Protein AF-A0A126V1W9-F1 (afdb_monomer_lite)

Foldseek 3Di:
DEALQVVLFLCCLLAQCFADPPSVADPPVVLVVSLVVPLVLVVVVVVVPDPPDPDDADFYPPAQPQCVVCVVVVHGRPPCSNVDDPFAAFLQQSLLCVVVVVCRNGSVSCVLRSQRRPDDDPPGHHAGADDLVSLVVSLVVCVVSLVVCLVNHDPVRSVVSVPDCSNHPSVVCVPHDHQRDPDPCSSPHDPVVSVVSVVSVVVVPDDDDDDD

Organism: NCBI:txid1579316

Radius of gyration: 19.38 Å; chains: 1; bounding box: 53×41×47 Å

pLDDT: mean 87.43, std 10.89, range [38.69, 98.19]

Secondary structure (DSSP, 8-state):
---HHHHHHHHHHHTGGG--TTTTS-HHHHHHHHHHHT-HHHHHHHHHT-TT-S--------S-HHHHHHHHTT-PPPGGGGT---PPPPHHHHHHHHHTGGG--SSS--HHHHHHTTS--TTPPPP----HHHHHHHHHHHHHHHHHHGGGS-HHHHHHHHH-GGGT-GGGGTT-----TTSTTTTPPPHHHHHHHHHHHHTTT---PPP-

Structure (mmCIF, N/CA/C/O backbone):
data_AF-A0A126V1W9-F1
#
_entry.id   AF-A0A126V1W9-F1
#
loop_
_atom_site.group_PDB
_atom_site.id
_atom_site.type_symbol
_atom_site.label_atom_id
_atom_site.label_alt_id
_atom_site.label_comp_id
_atom_site.label_asym_id
_atom_site.label_entity_id
_atom_site.label_seq_id
_atom_site.pdbx_PDB_ins_code
_atom_site.Cartn_x
_atom_site.Cartn_y
_atom_site.Cartn_z
_atom_site.occupancy
_atom_site.B_iso_or_equiv
_atom_site.auth_seq_id
_atom_site.auth_comp_id
_atom_site.auth_asym_id
_atom_site.auth_atom_id
_atom_site.pdbx_PDB_model_num
ATOM 1 N N . MET A 1 1 ? -6.326 -2.276 9.342 1.00 91.12 1 MET A N 1
ATOM 2 C CA . MET A 1 1 ? -6.247 -1.063 8.491 1.00 91.12 1 MET A CA 1
ATOM 3 C C . MET A 1 1 ? -4.872 -0.429 8.617 1.00 91.12 1 MET A C 1
ATOM 5 O O . MET A 1 1 ? -4.264 -0.562 9.663 1.00 91.12 1 MET A O 1
ATOM 9 N N . ARG A 1 2 ? -4.374 0.269 7.598 1.00 92.50 2 ARG A N 1
ATOM 10 C CA . ARG A 1 2 ? -3.088 0.997 7.649 1.00 92.50 2 ARG A CA 1
ATOM 11 C C . ARG A 1 2 ? -3.254 2.406 7.056 1.00 92.50 2 ARG A C 1
ATOM 13 O O . ARG A 1 2 ? -4.251 2.595 6.341 1.00 92.50 2 ARG A O 1
ATOM 20 N N . PRO A 1 3 ? -2.333 3.358 7.306 1.00 96.31 3 PRO A N 1
ATOM 21 C CA . PRO A 1 3 ? -2.403 4.695 6.717 1.00 96.31 3 PRO A CA 1
ATOM 22 C C . PRO A 1 3 ? -2.609 4.641 5.199 1.00 96.31 3 PRO A C 1
ATOM 24 O O . PRO A 1 3 ? -1.984 3.832 4.506 1.00 96.31 3 PRO A O 1
ATOM 27 N N . GLN A 1 4 ? -3.489 5.490 4.660 1.00 97.12 4 GLN A N 1
ATOM 28 C CA . GLN A 1 4 ? -3.858 5.443 3.239 1.00 97.12 4 GLN A CA 1
ATOM 29 C C . GLN A 1 4 ? -2.663 5.678 2.317 1.00 97.12 4 GLN A C 1
ATOM 31 O O . GLN A 1 4 ? -2.553 5.013 1.292 1.00 97.12 4 GLN A O 1
ATOM 36 N N . VAL A 1 5 ? -1.752 6.579 2.691 1.00 97.00 5 VAL A N 1
ATOM 37 C CA . VAL A 1 5 ? -0.546 6.886 1.909 1.00 97.00 5 VAL A CA 1
ATOM 38 C C . VAL A 1 5 ? 0.331 5.641 1.761 1.00 97.00 5 VAL A C 1
ATOM 40 O O . VAL A 1 5 ? 0.691 5.262 0.647 1.00 97.00 5 VAL A O 1
ATOM 43 N N . GLU A 1 6 ? 0.618 4.950 2.867 1.00 94.38 6 GLU A N 1
ATOM 44 C CA . GLU A 1 6 ? 1.381 3.700 2.835 1.00 94.38 6 GLU A CA 1
ATOM 45 C C . GLU A 1 6 ? 0.653 2.611 2.059 1.00 94.38 6 GLU A C 1
ATOM 47 O O . GLU A 1 6 ? 1.275 1.863 1.298 1.00 94.38 6 GLU A O 1
ATOM 52 N N . TRP A 1 7 ? -0.673 2.534 2.232 1.00 94.38 7 TRP A N 1
ATOM 53 C CA . TRP A 1 7 ? -1.475 1.566 1.508 1.00 94.38 7 TRP A CA 1
ATOM 54 C C . TRP A 1 7 ? -1.411 1.782 0.010 1.00 94.38 7 TRP A C 1
ATOM 56 O O . TRP A 1 7 ? -1.161 0.821 -0.711 1.00 94.38 7 TRP A O 1
ATOM 66 N N . MET A 1 8 ? -1.583 3.021 -0.441 1.00 95.38 8 MET A N 1
ATOM 67 C CA . MET A 1 8 ? -1.535 3.371 -1.852 1.00 95.38 8 MET A CA 1
ATOM 68 C C . MET A 1 8 ? -0.145 3.125 -2.430 1.00 95.38 8 MET A C 1
ATOM 70 O O . MET A 1 8 ? -0.040 2.512 -3.487 1.00 95.38 8 MET A O 1
ATOM 74 N N . ASN A 1 9 ? 0.924 3.509 -1.725 1.00 94.62 9 ASN A N 1
ATOM 75 C CA . ASN A 1 9 ? 2.278 3.224 -2.195 1.00 94.62 9 ASN A CA 1
ATOM 76 C C . ASN A 1 9 ? 2.494 1.714 -2.392 1.00 94.62 9 ASN A C 1
ATOM 78 O O . ASN A 1 9 ? 2.919 1.267 -3.452 1.00 94.62 9 ASN A O 1
ATOM 82 N N . SER A 1 10 ? 2.152 0.910 -1.384 1.00 91.56 10 SER A N 1
ATOM 83 C CA . SER A 1 10 ? 2.274 -0.550 -1.456 1.00 91.56 10 SER A CA 1
ATOM 84 C C . SER A 1 10 ? 1.383 -1.160 -2.547 1.00 91.56 10 SER A C 1
ATOM 86 O O . SER A 1 10 ? 1.849 -2.035 -3.275 1.00 91.56 10 SER A O 1
ATOM 88 N N . ALA A 1 11 ? 0.143 -0.690 -2.697 1.00 91.69 11 ALA A N 1
ATOM 89 C CA . ALA A 1 11 ? -0.800 -1.189 -3.696 1.00 91.69 11 ALA A CA 1
ATOM 90 C C . ALA A 1 11 ? -0.340 -0.896 -5.131 1.00 91.69 11 ALA A C 1
ATOM 92 O O . ALA A 1 11 ? -0.492 -1.747 -6.006 1.00 91.69 11 ALA A O 1
ATOM 93 N N . TRP A 1 12 ? 0.276 0.263 -5.378 1.00 92.19 12 TRP A N 1
ATOM 94 C CA . TRP A 1 12 ? 0.845 0.578 -6.687 1.00 92.19 12 TRP A CA 1
ATOM 95 C C . TRP A 1 12 ? 1.927 -0.430 -7.089 1.00 92.19 12 TRP A C 1
ATOM 97 O O . TRP A 1 12 ? 1.845 -1.043 -8.151 1.00 92.19 12 TRP A O 1
ATOM 107 N N . TRP A 1 13 ? 2.912 -0.667 -6.219 1.00 90.44 13 TRP A N 1
ATOM 108 C CA . TRP A 1 13 ? 4.025 -1.573 -6.527 1.00 90.44 13 TRP A CA 1
ATOM 109 C C . TRP A 1 13 ? 3.620 -3.048 -6.573 1.00 90.44 13 TRP A C 1
ATOM 111 O O . TRP A 1 13 ? 4.267 -3.841 -7.260 1.00 90.44 13 TRP A O 1
ATOM 121 N N . GLN A 1 14 ? 2.567 -3.437 -5.852 1.00 87.88 14 GLN A N 1
ATOM 122 C CA . GLN A 1 14 ? 2.072 -4.814 -5.847 1.00 87.88 14 GLN A CA 1
ATOM 123 C C . GLN A 1 14 ? 1.097 -5.103 -6.985 1.00 87.88 14 GLN A C 1
ATOM 125 O O . GLN A 1 14 ? 1.151 -6.210 -7.522 1.00 87.88 14 GLN A O 1
ATOM 130 N N . TRP A 1 15 ? 0.251 -4.144 -7.363 1.00 88.25 15 TRP A N 1
ATOM 131 C CA . TRP A 1 15 ? -0.842 -4.354 -8.314 1.00 88.25 15 TRP A CA 1
ATOM 132 C C . TRP A 1 15 ? -0.820 -3.339 -9.449 1.00 88.25 15 TRP A C 1
ATOM 134 O O . TRP A 1 15 ? -0.663 -3.749 -10.592 1.00 88.25 15 TRP A O 1
ATOM 144 N N . GLY A 1 16 ? -0.887 -2.039 -9.146 1.00 89.00 16 GLY A N 1
ATOM 145 C CA . GLY A 1 16 ? -1.074 -0.998 -10.168 1.00 89.00 16 GLY A CA 1
ATOM 146 C C . GLY A 1 16 ? -0.022 -1.013 -11.285 1.00 89.00 16 GLY A C 1
ATOM 147 O O . GLY A 1 16 ? -0.363 -0.908 -12.456 1.00 89.00 16 GLY A O 1
ATOM 148 N N . LEU A 1 17 ? 1.247 -1.259 -10.949 1.00 88.44 17 LEU A N 1
ATOM 149 C CA . LEU A 1 17 ? 2.342 -1.391 -11.920 1.00 88.44 17 LEU A CA 1
ATOM 150 C C . LEU A 1 17 ? 2.190 -2.593 -12.879 1.00 88.44 17 LEU A C 1
ATOM 152 O O . LEU A 1 17 ? 2.808 -2.636 -13.946 1.00 88.44 17 LEU A O 1
ATOM 156 N N . TRP A 1 18 ? 1.424 -3.607 -12.485 1.00 86.69 18 TRP A N 1
ATOM 157 C CA . TRP A 1 18 ? 1.336 -4.891 -13.179 1.00 86.69 18 TRP A CA 1
ATOM 158 C C . TRP A 1 18 ? -0.017 -5.130 -13.853 1.00 86.69 18 TRP A C 1
ATOM 160 O O . TRP A 1 18 ? -0.129 -6.101 -14.595 1.00 86.69 18 TRP A O 1
ATOM 170 N N . GLU A 1 19 ? -1.019 -4.275 -13.637 1.00 80.00 19 GLU A N 1
ATOM 171 C CA . GLU A 1 19 ? -2.321 -4.369 -14.310 1.00 80.00 19 GLU A CA 1
ATOM 172 C C . GLU A 1 19 ? -2.173 -4.236 -15.832 1.00 80.00 19 GLU A C 1
ATOM 174 O O . GLU A 1 19 ? -1.359 -3.454 -16.322 1.00 80.00 19 GLU A O 1
ATOM 179 N N . GLU A 1 20 ? -2.934 -5.023 -16.598 1.00 66.75 20 GLU A N 1
ATOM 180 C CA . GLU A 1 20 ? -3.020 -4.843 -18.050 1.00 66.75 20 GLU A CA 1
ATOM 181 C C . GLU A 1 20 ? -3.730 -3.527 -18.405 1.00 66.75 20 GLU A C 1
ATOM 183 O O . GLU A 1 20 ? -4.414 -2.909 -17.590 1.00 66.75 20 GLU A O 1
ATOM 188 N N . PHE A 1 21 ? -3.466 -3.041 -19.618 1.00 46.03 21 PHE A N 1
ATOM 189 C CA . PHE A 1 21 ? -3.938 -1.764 -20.160 1.00 46.03 21 PHE A CA 1
ATOM 190 C C . PHE A 1 21 ? -5.420 -1.469 -19.815 1.00 46.03 21 PHE A C 1
ATOM 192 O O . PHE A 1 21 ? -6.244 -2.380 -19.898 1.00 46.03 21 PHE A O 1
ATOM 199 N N . PRO A 1 22 ? -5.794 -0.216 -19.471 1.00 45.72 22 PRO A N 1
ATOM 200 C CA . PRO A 1 22 ? -5.049 1.033 -19.684 1.00 45.72 22 PRO A CA 1
ATOM 201 C C . PRO A 1 22 ? -4.086 1.452 -18.562 1.00 45.72 22 PRO A C 1
ATOM 203 O O . PRO A 1 22 ? -3.340 2.412 -18.738 1.00 45.72 22 PRO A O 1
ATOM 206 N N . TYR A 1 23 ? -4.036 0.743 -17.432 1.00 50.78 23 TYR A N 1
ATOM 207 C CA . TYR A 1 23 ? -3.330 1.222 -16.229 1.00 50.78 23 TYR A CA 1
ATOM 208 C C . TYR A 1 23 ? -1.842 0.881 -16.162 1.00 50.78 23 TYR A C 1
ATOM 210 O O . TYR A 1 23 ? -1.123 1.405 -15.315 1.00 50.78 23 TYR A O 1
ATOM 218 N N . GLN A 1 24 ? -1.345 0.102 -17.120 1.00 54.78 24 GLN A N 1
ATOM 219 C CA . GLN A 1 24 ? 0.034 -0.381 -17.143 1.00 54.78 24 GLN A CA 1
ATOM 220 C C . GLN A 1 24 ? 1.097 0.737 -17.250 1.00 54.78 24 GLN A C 1
ATOM 222 O O . GLN A 1 24 ? 2.291 0.460 -17.125 1.00 54.78 24 GLN A O 1
ATOM 227 N N . LYS A 1 25 ? 0.701 1.999 -17.499 1.00 58.03 25 LYS A N 1
ATOM 228 C CA . LYS A 1 25 ? 1.630 3.136 -17.656 1.00 58.03 25 LYS A CA 1
ATOM 229 C C . LYS A 1 25 ? 1.162 4.476 -17.091 1.00 58.03 25 LYS A C 1
ATOM 231 O O . LYS A 1 25 ? 1.952 5.416 -17.120 1.00 58.03 25 LYS A O 1
ATOM 236 N N . ASP A 1 26 ? -0.063 4.588 -16.577 1.00 74.31 26 ASP A N 1
ATOM 237 C CA . ASP A 1 26 ? -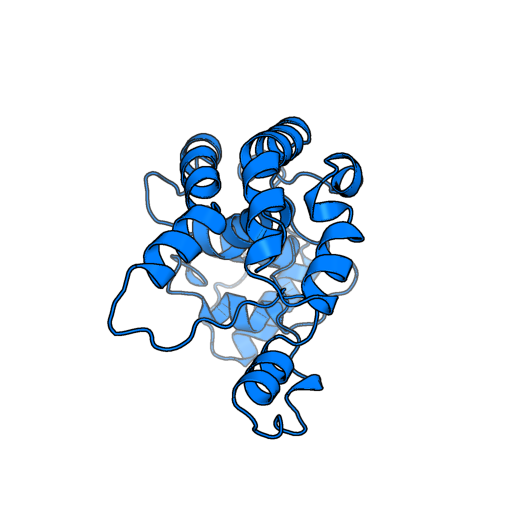0.586 5.885 -16.147 1.00 74.31 26 ASP A CA 1
ATOM 238 C C . ASP A 1 26 ? -0.947 5.914 -14.662 1.00 74.31 26 ASP A C 1
ATOM 240 O O . ASP A 1 26 ? -2.088 5.700 -14.241 1.00 74.31 26 ASP A O 1
ATOM 244 N N . PHE A 1 27 ? 0.061 6.249 -13.856 1.00 85.06 27 PHE A N 1
ATOM 245 C CA . PHE A 1 27 ? -0.122 6.528 -12.437 1.00 85.06 27 PHE A CA 1
ATOM 246 C C . PHE A 1 27 ? -1.185 7.611 -12.187 1.00 85.06 27 PHE A C 1
ATOM 248 O O . PHE A 1 27 ? -1.856 7.579 -11.156 1.00 85.06 27 PHE A O 1
ATOM 255 N N . SER A 1 28 ? -1.367 8.557 -13.117 1.00 84.75 28 SER A N 1
ATOM 256 C CA . SER A 1 28 ? -2.357 9.628 -12.984 1.00 84.75 28 SER A CA 1
ATOM 257 C C . SER A 1 28 ? -3.795 9.131 -13.145 1.00 84.75 28 SER A C 1
ATOM 259 O O . SER A 1 28 ? -4.680 9.656 -12.473 1.00 84.75 28 SER A O 1
ATOM 261 N N . ALA A 1 29 ? -4.022 8.076 -13.932 1.00 84.31 29 ALA A N 1
ATOM 262 C CA . ALA A 1 29 ? -5.320 7.412 -14.041 1.00 84.31 29 ALA A CA 1
ATOM 263 C C . ALA A 1 29 ? -5.589 6.469 -12.855 1.00 84.31 29 ALA A C 1
ATOM 265 O O . ALA A 1 29 ? -6.714 6.391 -12.360 1.00 84.31 29 ALA A O 1
ATOM 266 N N . TRP A 1 30 ? -4.553 5.778 -12.365 1.00 88.38 30 TRP A N 1
ATOM 267 C CA . TRP A 1 30 ? -4.665 4.867 -11.220 1.00 88.38 30 TRP A CA 1
ATOM 268 C C . TRP A 1 30 ? -4.912 5.609 -9.897 1.00 88.38 30 TRP A C 1
ATOM 270 O O . TRP A 1 30 ? -5.732 5.189 -9.078 1.00 88.38 30 TRP A O 1
ATOM 280 N N . PHE A 1 31 ? -4.223 6.733 -9.680 1.00 92.38 31 PHE A N 1
ATOM 281 C CA . PHE A 1 31 ? -4.210 7.440 -8.398 1.00 92.38 31 PHE A CA 1
ATOM 282 C C . PHE A 1 31 ? -5.603 7.861 -7.889 1.00 92.38 31 PHE A C 1
ATOM 284 O O . PHE A 1 31 ? -5.898 7.572 -6.726 1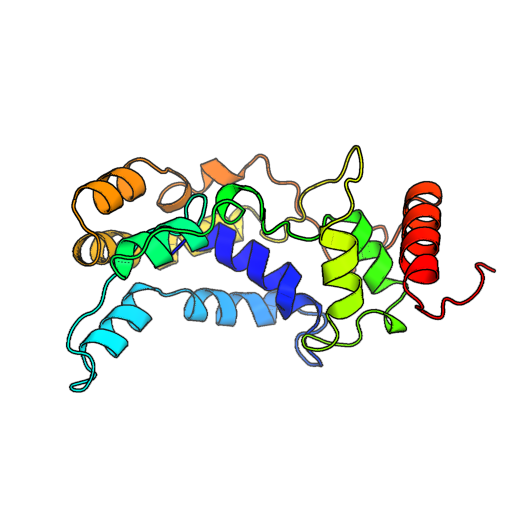.00 92.38 31 PHE A O 1
ATOM 291 N N . PRO A 1 32 ? -6.484 8.501 -8.688 1.00 92.81 32 PRO A N 1
ATOM 292 C CA . PRO A 1 32 ? -7.820 8.876 -8.232 1.00 92.81 32 PRO A CA 1
ATOM 293 C C . PRO A 1 32 ? -8.649 7.661 -7.810 1.00 92.81 32 PRO A C 1
ATOM 295 O O . PRO A 1 32 ? -9.238 7.672 -6.732 1.00 92.81 32 PRO A O 1
ATOM 298 N N . ALA A 1 33 ? -8.638 6.591 -8.613 1.00 90.50 33 ALA A N 1
ATOM 299 C CA . ALA A 1 33 ? -9.374 5.365 -8.313 1.00 90.50 33 ALA A CA 1
ATOM 300 C C . ALA A 1 33 ? -8.863 4.700 -7.026 1.00 90.50 33 ALA A C 1
ATOM 302 O O . ALA A 1 33 ? -9.653 4.317 -6.162 1.00 90.50 33 ALA A O 1
ATOM 303 N N . ALA A 1 34 ? -7.541 4.625 -6.854 1.00 92.25 34 ALA A N 1
ATOM 304 C CA . ALA A 1 34 ? -6.926 4.074 -5.654 1.00 92.25 34 ALA A CA 1
ATOM 305 C C . ALA A 1 34 ? -7.216 4.911 -4.398 1.00 92.25 34 ALA A C 1
ATOM 307 O O . ALA A 1 34 ? -7.458 4.335 -3.335 1.00 92.25 34 ALA A O 1
ATOM 308 N N . ARG A 1 35 ? -7.237 6.248 -4.514 1.00 94.88 35 ARG A N 1
ATOM 309 C CA . ARG A 1 35 ? -7.566 7.158 -3.406 1.00 94.88 35 ARG A CA 1
ATOM 310 C C . ARG A 1 35 ? -9.008 6.969 -2.935 1.00 94.88 35 ARG A C 1
ATOM 312 O O . ARG A 1 35 ? -9.255 6.831 -1.744 1.00 94.88 35 ARG A O 1
ATOM 319 N N . GLU A 1 36 ? -9.965 6.880 -3.854 1.00 93.00 36 GLU A N 1
ATOM 320 C CA . GLU A 1 36 ? -11.353 6.581 -3.474 1.00 93.00 36 GLU A CA 1
ATOM 321 C C . GLU A 1 36 ? -11.485 5.154 -2.912 1.00 93.00 36 GLU A C 1
ATOM 323 O O . GLU A 1 36 ? -12.192 4.910 -1.929 1.00 93.00 36 GLU A O 1
ATOM 328 N N . GLY A 1 37 ? -10.746 4.206 -3.494 1.00 90.25 37 GLY A N 1
ATOM 329 C CA . GLY A 1 37 ? -10.716 2.810 -3.071 1.00 90.25 37 GLY A CA 1
ATOM 330 C C . GLY A 1 37 ? -10.203 2.598 -1.644 1.00 90.25 37 GLY A C 1
ATOM 331 O O . GLY A 1 37 ? -10.640 1.644 -0.993 1.00 90.25 37 GLY A O 1
ATOM 332 N N . CYS A 1 38 ? -9.331 3.468 -1.126 1.00 92.44 38 CYS A N 1
ATOM 333 C CA . CYS A 1 38 ? -8.784 3.383 0.233 1.00 92.44 38 CYS A CA 1
ATOM 334 C C . CYS A 1 38 ? -9.587 4.172 1.289 1.00 92.44 38 CYS A C 1
ATOM 336 O O . CYS A 1 38 ? -9.108 4.419 2.399 1.00 92.44 38 CYS A O 1
ATOM 338 N N . ASN A 1 39 ? -10.848 4.517 0.998 1.00 94.81 39 ASN A N 1
ATOM 339 C CA . ASN A 1 39 ? -11.774 5.040 2.001 1.00 94.81 39 ASN A CA 1
ATOM 340 C C . ASN A 1 39 ? -12.252 3.925 2.952 1.00 94.81 39 ASN A C 1
ATOM 342 O O . ASN A 1 39 ? -13.292 3.292 2.743 1.00 94.81 39 ASN A O 1
ATOM 346 N N . TRP A 1 40 ? -11.482 3.686 4.016 1.00 95.94 40 TRP A N 1
ATOM 347 C CA . TRP A 1 40 ? -11.796 2.665 5.019 1.00 95.94 40 TRP A CA 1
ATOM 348 C C . TRP A 1 40 ? -13.147 2.889 5.692 1.00 95.94 40 TRP A C 1
ATOM 350 O O . TRP A 1 40 ? -13.885 1.927 5.873 1.00 95.94 40 TRP A O 1
ATOM 360 N N . LEU A 1 41 ? -13.510 4.140 5.995 1.00 96.75 41 LEU A N 1
ATOM 361 C CA . LEU A 1 41 ? -14.768 4.445 6.675 1.00 96.75 41 LEU A CA 1
ATOM 362 C C . LEU A 1 41 ? -15.963 3.982 5.845 1.00 96.75 41 LEU A C 1
ATOM 364 O O . LEU A 1 41 ? -16.858 3.327 6.371 1.00 96.75 41 LEU A O 1
ATOM 368 N N . LYS A 1 42 ? -15.960 4.290 4.543 1.00 96.00 42 LYS A N 1
ATOM 369 C CA . LYS A 1 42 ? -17.011 3.846 3.623 1.00 96.00 42 LYS A CA 1
ATOM 370 C C . LYS A 1 42 ? -17.124 2.321 3.616 1.00 96.00 42 LYS A C 1
ATOM 372 O O . LYS A 1 42 ? -18.223 1.793 3.724 1.00 96.00 42 LYS A O 1
ATOM 377 N N . ARG A 1 43 ? -15.994 1.608 3.546 1.00 95.31 43 ARG A N 1
ATOM 378 C CA . ARG A 1 43 ? -15.985 0.135 3.569 1.00 95.31 43 ARG A CA 1
ATOM 379 C C . ARG A 1 43 ? -16.546 -0.426 4.878 1.00 95.31 43 ARG A C 1
ATOM 381 O O . ARG A 1 43 ? -17.356 -1.341 4.832 1.00 95.31 43 ARG A O 1
ATOM 388 N N . LEU A 1 44 ? -16.144 0.122 6.025 1.00 95.94 44 LEU A N 1
ATOM 389 C CA . LEU A 1 44 ? -16.614 -0.347 7.332 1.00 95.94 44 LEU A CA 1
ATOM 390 C C . LEU A 1 44 ? -18.096 -0.049 7.565 1.00 95.94 44 LEU A C 1
ATOM 392 O O . LEU A 1 44 ? -18.796 -0.897 8.108 1.00 95.94 44 LEU A O 1
ATOM 396 N N . LYS A 1 45 ? -18.587 1.117 7.128 1.00 95.38 45 LYS A N 1
ATOM 397 C CA . LYS A 1 45 ? -20.021 1.436 7.167 1.00 95.38 45 LYS A CA 1
ATOM 398 C C . LYS A 1 45 ? -20.828 0.433 6.350 1.00 95.38 45 LYS A C 1
ATOM 400 O O . LYS A 1 45 ? -21.733 -0.177 6.898 1.00 95.38 45 LYS A O 1
ATOM 405 N N . ASN A 1 46 ? -20.414 0.179 5.108 1.00 95.19 46 ASN A N 1
ATOM 406 C CA . ASN A 1 46 ? -21.074 -0.807 4.255 1.00 95.19 46 ASN A CA 1
ATOM 407 C C . ASN A 1 46 ? -21.074 -2.211 4.881 1.00 95.19 46 ASN A C 1
ATOM 409 O O . ASN A 1 46 ? -22.063 -2.918 4.770 1.00 95.19 46 ASN A O 1
ATOM 413 N N . LEU A 1 47 ? -19.983 -2.628 5.538 1.00 95.25 47 LEU A N 1
ATOM 414 C CA . LEU A 1 47 ? -19.940 -3.921 6.235 1.00 95.25 47 LEU A CA 1
ATOM 415 C C . LEU A 1 47 ? -20.891 -3.961 7.438 1.00 95.25 47 LEU A C 1
ATOM 417 O O . LEU A 1 47 ? -21.529 -4.978 7.674 1.00 95.25 47 LEU A O 1
ATOM 421 N N . ARG A 1 48 ? -21.012 -2.862 8.187 1.00 92.81 48 ARG A N 1
ATOM 422 C CA . ARG A 1 48 ? -21.909 -2.770 9.349 1.00 92.81 48 ARG A CA 1
ATOM 423 C C . ARG A 1 48 ? -23.393 -2.832 8.972 1.00 92.81 48 ARG A C 1
ATOM 425 O O . ARG A 1 48 ? -24.209 -3.156 9.822 1.00 92.81 48 ARG A O 1
ATOM 432 N N . GLU A 1 49 ? -23.728 -2.510 7.726 1.00 94.50 49 GLU A N 1
ATOM 433 C CA . GLU A 1 49 ? -25.091 -2.562 7.182 1.00 94.50 49 GLU A CA 1
ATOM 434 C C . GLU A 1 49 ? -25.505 -3.970 6.711 1.00 94.50 49 GLU A C 1
ATOM 436 O O . GLU A 1 49 ? -26.645 -4.165 6.303 1.00 94.50 49 GLU A O 1
ATOM 441 N N . ILE A 1 50 ? -24.602 -4.958 6.741 1.00 96.69 50 ILE A N 1
ATOM 442 C CA . ILE A 1 50 ? -24.908 -6.335 6.335 1.00 96.69 50 ILE A CA 1
ATOM 443 C C . ILE A 1 50 ? -25.473 -7.101 7.534 1.00 96.69 50 ILE A C 1
ATOM 445 O O . ILE A 1 50 ? -24.729 -7.457 8.446 1.00 96.69 50 ILE A O 1
ATOM 449 N N . ASP A 1 51 ? -26.764 -7.433 7.492 1.00 95.06 51 ASP A N 1
ATOM 450 C CA . ASP A 1 51 ? -27.484 -8.108 8.587 1.00 95.06 51 ASP A CA 1
ATOM 451 C C . ASP A 1 51 ? -26.874 -9.458 9.009 1.00 95.06 51 ASP A C 1
ATOM 453 O O . ASP A 1 51 ? -27.040 -9.902 10.144 1.00 95.06 51 ASP A O 1
ATOM 457 N N . GLN A 1 52 ? -26.160 -10.138 8.107 1.00 96.56 52 GLN A N 1
ATOM 458 C CA . GLN A 1 52 ? -25.507 -11.420 8.394 1.00 96.56 52 GLN A CA 1
ATOM 459 C C . GLN A 1 52 ? -24.191 -11.272 9.178 1.00 96.56 52 GLN A C 1
ATOM 461 O O . GLN A 1 52 ? -23.639 -12.275 9.633 1.00 96.56 52 GLN A O 1
ATOM 466 N N . ILE A 1 53 ? -23.665 -10.053 9.337 1.00 93.62 53 ILE A N 1
ATOM 467 C CA . ILE A 1 53 ? -22.451 -9.789 10.114 1.00 93.62 53 ILE A CA 1
ATOM 468 C C . ILE A 1 53 ? -22.852 -9.495 11.561 1.00 93.62 53 ILE A C 1
ATOM 470 O O . ILE A 1 53 ? -23.249 -8.388 11.908 1.00 93.62 53 ILE A O 1
ATOM 474 N N . SER A 1 54 ? -22.711 -10.498 12.429 1.00 90.88 54 SER A N 1
ATOM 475 C CA . SER A 1 54 ? -23.025 -10.373 13.860 1.00 90.88 54 SER A CA 1
ATOM 476 C C . SER A 1 54 ? -21.982 -9.578 14.652 1.00 90.88 54 SER A C 1
ATOM 478 O O . SER A 1 54 ? -22.301 -9.008 15.695 1.00 90.88 54 SER A O 1
ATOM 480 N N . ALA A 1 55 ? -20.738 -9.534 14.169 1.00 89.38 55 ALA A N 1
ATOM 481 C CA . ALA A 1 55 ? -19.639 -8.803 14.786 1.00 89.38 55 ALA A CA 1
ATOM 482 C C . ALA A 1 55 ? -18.622 -8.339 13.735 1.00 89.38 55 ALA A C 1
ATOM 484 O O . ALA A 1 55 ? -18.272 -9.078 12.813 1.00 89.38 55 ALA A O 1
ATOM 485 N N . LEU A 1 56 ? -18.116 -7.116 13.910 1.00 91.00 56 LEU A N 1
ATOM 486 C CA . LEU A 1 56 ? -17.084 -6.514 13.070 1.00 91.00 56 LEU A CA 1
ATOM 487 C C . LEU A 1 56 ? -15.925 -6.047 13.952 1.00 91.00 56 LEU A C 1
ATOM 489 O O . LEU A 1 56 ? -16.007 -4.996 14.584 1.00 91.00 56 LEU A O 1
ATOM 493 N N . ASN A 1 57 ? -14.842 -6.822 13.961 1.00 89.62 57 ASN A N 1
ATOM 494 C CA . ASN A 1 57 ? -13.602 -6.465 14.645 1.00 89.62 57 ASN A CA 1
ATOM 495 C C . ASN A 1 57 ? -12.674 -5.727 13.678 1.00 89.62 57 ASN A C 1
ATOM 497 O O . ASN A 1 57 ? -12.388 -6.210 12.580 1.00 89.62 57 ASN A O 1
ATOM 501 N N . VAL A 1 58 ? -12.193 -4.553 14.085 1.00 91.94 58 VAL A N 1
ATOM 502 C CA . VAL A 1 58 ? -11.312 -3.715 13.268 1.00 91.94 58 VAL A CA 1
ATOM 503 C C . VAL A 1 58 ? -10.050 -3.406 14.058 1.00 91.94 58 VAL A C 1
ATOM 505 O O . VAL A 1 58 ? -10.112 -2.845 15.144 1.00 91.94 58 VAL A O 1
ATOM 508 N N . ALA A 1 59 ? -8.895 -3.726 13.480 1.00 91.25 59 ALA A N 1
ATOM 509 C CA . ALA A 1 59 ? -7.590 -3.463 14.079 1.00 91.25 59 ALA A CA 1
ATOM 510 C C . ALA A 1 59 ? -6.684 -2.693 13.114 1.00 91.25 59 ALA A C 1
ATOM 512 O O . ALA A 1 59 ? -6.870 -2.733 11.887 1.00 91.25 59 ALA A O 1
ATOM 513 N N . LEU A 1 60 ? -5.677 -2.000 13.642 1.00 92.06 60 LEU A N 1
ATOM 514 C CA . LEU A 1 60 ? -4.583 -1.458 12.845 1.00 92.06 60 LEU A CA 1
ATOM 515 C C . LEU A 1 60 ? -3.644 -2.593 12.421 1.00 92.06 60 LEU A C 1
ATOM 517 O O . LEU A 1 60 ? -3.281 -3.447 13.213 1.00 92.06 60 LEU A O 1
ATOM 521 N N . ALA A 1 61 ? -3.219 -2.583 11.162 1.00 86.81 61 ALA A N 1
ATOM 522 C CA . ALA A 1 61 ? -2.294 -3.554 10.590 1.00 86.81 61 ALA A CA 1
ATOM 523 C C . ALA A 1 61 ? -0.845 -3.104 10.829 1.00 86.81 61 ALA A C 1
ATOM 525 O O . ALA A 1 61 ? -0.081 -2.909 9.884 1.00 86.81 61 ALA A O 1
ATOM 526 N N . ASN A 1 62 ? -0.501 -2.854 12.092 1.00 75.12 62 ASN A N 1
ATOM 527 C CA . ASN A 1 62 ? 0.841 -2.480 12.523 1.00 75.12 62 ASN A CA 1
ATOM 528 C C . ASN A 1 62 ? 1.512 -3.675 13.220 1.00 75.12 62 ASN A C 1
ATOM 53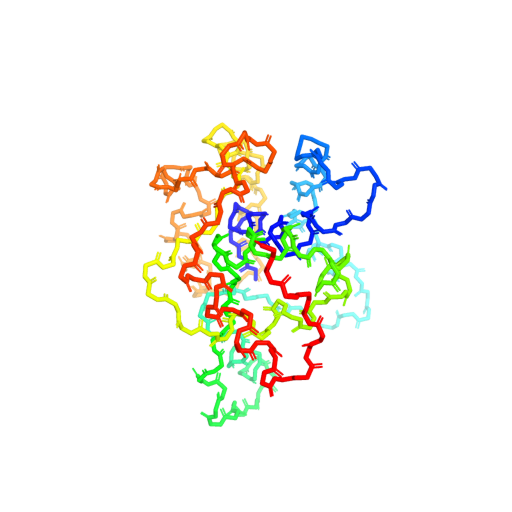0 O O . ASN A 1 62 ? 1.050 -4.151 14.252 1.00 75.12 62 ASN A O 1
ATOM 534 N N . GLY A 1 63 ? 2.611 -4.171 12.650 1.00 75.06 63 GLY A N 1
ATOM 535 C CA . GLY A 1 63 ? 3.312 -5.354 13.155 1.00 75.06 63 GLY A CA 1
ATOM 536 C C . GLY A 1 63 ? 2.787 -6.665 12.566 1.00 75.06 63 GLY A C 1
ATOM 537 O O . GLY A 1 63 ? 2.463 -6.740 11.379 1.00 75.06 63 GLY A O 1
ATOM 538 N N . ASN A 1 64 ? 2.749 -7.716 13.386 1.00 80.06 64 ASN A N 1
ATOM 539 C CA . ASN A 1 64 ? 2.406 -9.059 12.936 1.00 80.06 64 ASN A CA 1
ATOM 540 C C . ASN A 1 64 ? 0.887 -9.260 12.830 1.00 80.06 64 ASN A C 1
ATOM 542 O O . ASN A 1 64 ? 0.219 -9.650 13.787 1.00 80.06 64 ASN A O 1
ATOM 546 N N . VAL A 1 65 ? 0.356 -9.024 11.632 1.00 82.50 65 VAL A N 1
ATOM 547 C CA . VAL A 1 65 ? -1.075 -9.188 11.331 1.00 82.50 65 VAL A CA 1
ATOM 548 C C . VAL A 1 65 ? -1.575 -10.626 11.492 1.00 82.50 65 VAL A C 1
ATOM 550 O O . VAL A 1 65 ? -2.762 -10.822 11.728 1.00 82.50 65 VAL A O 1
ATOM 553 N N . VAL A 1 66 ? -0.695 -11.628 11.374 1.00 84.94 66 VAL A N 1
ATOM 554 C CA . VAL A 1 66 ? -1.064 -13.036 11.572 1.00 84.94 66 VAL A CA 1
ATOM 555 C C . VAL A 1 66 ? -1.304 -13.287 13.053 1.00 84.94 66 VAL A C 1
ATOM 557 O O . VAL A 1 66 ? -2.364 -13.784 13.414 1.00 84.94 66 VAL A O 1
ATOM 560 N N . ALA A 1 67 ? -0.379 -12.864 13.916 1.00 84.00 67 ALA A N 1
ATOM 561 C CA . ALA A 1 67 ? -0.554 -12.975 15.364 1.00 84.00 67 ALA A CA 1
ATOM 562 C C . ALA A 1 67 ? -1.825 -12.249 15.845 1.00 84.00 67 ALA A C 1
ATOM 564 O O . ALA A 1 67 ? -2.620 -12.835 16.572 1.00 84.00 67 ALA A O 1
ATOM 565 N N . GLN A 1 68 ? -2.068 -11.027 15.355 1.00 82.12 68 GLN A N 1
ATOM 566 C CA . GLN A 1 68 ? -3.286 -10.262 15.665 1.00 82.12 68 GLN A CA 1
ATOM 567 C C . GLN A 1 68 ? -4.567 -10.978 15.222 1.00 82.12 68 GLN A C 1
ATOM 569 O O . GLN A 1 68 ? -5.590 -10.899 15.895 1.00 82.12 68 GLN A O 1
ATOM 574 N N . PHE A 1 69 ? -4.532 -11.668 14.079 1.00 87.44 69 PHE A N 1
ATOM 575 C CA . PHE A 1 69 ? -5.672 -12.450 13.611 1.00 87.44 69 PHE A CA 1
ATOM 576 C C . PHE A 1 69 ? -5.977 -13.623 14.550 1.00 87.44 69 PHE A C 1
ATOM 578 O O . PHE A 1 69 ? -7.136 -13.808 14.910 1.00 87.44 69 PHE A O 1
ATOM 585 N N . PHE A 1 70 ? -4.955 -14.381 14.964 1.00 89.44 70 PHE A N 1
ATOM 586 C CA . PHE A 1 70 ? -5.110 -15.507 15.894 1.00 89.44 70 PHE A CA 1
ATOM 587 C C . PHE A 1 70 ? -5.653 -15.052 17.254 1.00 89.44 70 PHE A C 1
ATOM 589 O O . PHE A 1 70 ? -6.625 -15.624 17.746 1.00 89.44 70 PHE A O 1
ATOM 596 N N . GLU A 1 71 ? -5.112 -13.958 17.792 1.00 85.94 71 GLU A N 1
ATOM 597 C CA . GLU A 1 71 ? -5.620 -13.324 19.011 1.00 85.94 71 GLU A CA 1
ATOM 598 C C . GLU A 1 71 ? -7.105 -12.948 18.877 1.00 85.94 71 GLU A C 1
ATOM 600 O O . GLU A 1 71 ? -7.914 -13.283 19.742 1.00 85.94 71 GLU A O 1
ATOM 605 N N . ALA A 1 72 ? -7.497 -12.333 17.756 1.00 84.75 72 ALA A N 1
ATOM 606 C CA . ALA A 1 72 ? -8.873 -11.895 17.527 1.00 84.75 72 ALA A CA 1
ATOM 607 C C . ALA A 1 72 ? -9.891 -13.046 17.422 1.00 84.75 72 ALA A C 1
ATOM 609 O O . ALA A 1 72 ? -11.075 -12.832 17.688 1.00 84.75 72 ALA A O 1
ATOM 610 N N . ILE A 1 73 ? -9.457 -14.249 17.029 1.00 88.62 73 ILE A N 1
ATOM 611 C CA . ILE A 1 73 ? -10.309 -15.450 16.989 1.00 88.62 73 ILE A CA 1
ATOM 612 C C . ILE A 1 73 ? -10.163 -16.330 18.241 1.00 88.62 73 ILE A C 1
ATOM 614 O O . ILE A 1 73 ? -10.776 -17.395 18.304 1.00 88.62 73 ILE A O 1
ATOM 618 N N . GLY A 1 74 ? -9.377 -15.901 19.235 1.00 88.75 74 GLY A N 1
ATOM 619 C CA . GLY A 1 74 ? -9.176 -16.627 20.490 1.00 88.75 74 GLY A CA 1
ATOM 620 C C . GLY A 1 74 ? -8.331 -17.895 20.345 1.00 88.75 74 GLY A C 1
ATOM 621 O O . GLY A 1 74 ? -8.590 -18.884 21.027 1.00 88.75 74 GLY A O 1
ATOM 622 N N . CYS A 1 75 ? -7.360 -17.897 19.431 1.00 91.62 75 CYS A N 1
ATOM 623 C CA . CYS A 1 75 ? -6.445 -19.015 19.207 1.00 91.62 75 CYS A CA 1
ATOM 624 C C . CYS A 1 75 ? -4.992 -18.591 19.422 1.00 91.62 75 CYS A C 1
ATOM 626 O O . CYS A 1 75 ? -4.622 -17.444 19.176 1.00 91.62 75 CYS A O 1
ATOM 628 N N . ASP A 1 76 ? -4.148 -19.545 19.809 1.00 89.06 76 ASP A N 1
ATOM 629 C CA . ASP A 1 76 ? -2.708 -19.322 19.856 1.00 89.06 76 ASP A CA 1
ATOM 630 C C . ASP A 1 76 ? -2.143 -19.229 18.435 1.00 89.06 76 ASP A C 1
ATOM 632 O O . ASP A 1 76 ? -2.448 -20.049 17.562 1.00 89.06 76 ASP A O 1
ATOM 636 N N . ALA A 1 77 ? -1.301 -18.225 18.197 1.00 85.56 77 ALA A N 1
ATOM 637 C CA . ALA A 1 77 ? -0.574 -18.126 16.942 1.00 85.56 77 ALA A CA 1
ATOM 638 C C . ALA A 1 77 ? 0.468 -19.261 16.846 1.00 85.56 77 ALA A C 1
ATOM 640 O O . ALA A 1 77 ? 1.109 -19.587 17.849 1.00 85.56 77 ALA A O 1
ATOM 641 N N . PRO A 1 78 ? 0.696 -19.842 15.653 1.00 85.38 78 PRO A N 1
ATOM 642 C CA . PRO A 1 78 ? 1.812 -20.755 15.426 1.00 85.38 78 PRO A CA 1
ATOM 643 C C . PRO A 1 78 ? 3.147 -20.151 15.884 1.00 85.38 78 PRO A C 1
ATOM 645 O O . PRO A 1 78 ? 3.358 -18.944 15.759 1.00 85.38 78 PRO A O 1
ATOM 648 N N . ALA A 1 79 ? 4.069 -20.980 16.383 1.00 80.19 79 ALA A N 1
ATOM 649 C CA . ALA A 1 79 ? 5.359 -20.508 16.903 1.00 80.19 79 ALA A CA 1
ATOM 650 C C . ALA A 1 79 ? 6.182 -19.728 15.856 1.00 80.19 79 ALA A C 1
ATOM 652 O O . ALA A 1 79 ? 6.894 -18.786 16.193 1.00 80.19 79 ALA A O 1
ATOM 653 N N . ASP A 1 80 ? 6.039 -20.085 14.581 1.00 78.50 80 ASP A N 1
ATOM 654 C CA . ASP A 1 80 ? 6.679 -19.441 13.434 1.00 78.50 80 ASP A CA 1
ATOM 655 C C . ASP A 1 80 ? 5.906 -18.224 12.902 1.00 78.50 80 ASP A C 1
ATOM 657 O O . ASP A 1 80 ? 6.410 -17.504 12.039 1.00 78.50 80 ASP A O 1
ATOM 661 N N . ALA A 1 81 ? 4.709 -17.930 13.424 1.00 70.69 81 ALA A N 1
ATOM 662 C CA . ALA A 1 81 ? 3.928 -16.776 12.987 1.00 70.69 81 ALA A CA 1
ATOM 663 C C . ALA A 1 81 ? 4.712 -15.470 13.169 1.00 70.69 81 ALA A C 1
ATOM 665 O O . ALA A 1 81 ? 4.555 -14.552 12.366 1.00 70.69 81 ALA A O 1
ATOM 666 N N . ALA A 1 82 ? 5.577 -15.390 14.188 1.00 63.53 82 ALA A N 1
ATOM 667 C CA . ALA A 1 82 ? 6.471 -14.259 14.441 1.00 63.53 82 ALA A CA 1
ATOM 668 C C . ALA A 1 82 ? 7.592 -14.091 13.399 1.00 63.53 82 ALA A C 1
ATOM 670 O O . ALA A 1 82 ? 8.102 -12.984 13.236 1.00 63.53 82 ALA A O 1
ATOM 671 N N . GLU A 1 83 ? 7.964 -15.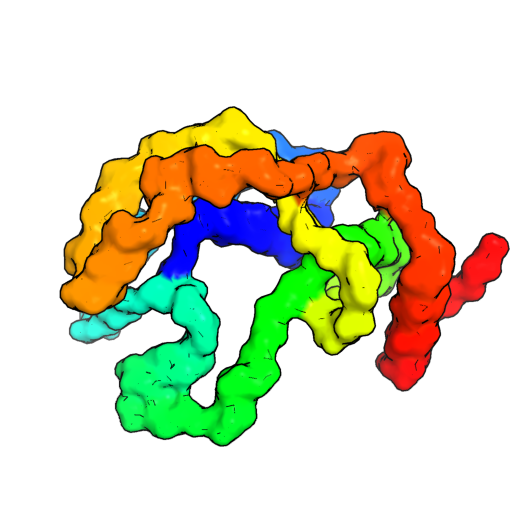153 12.683 1.00 64.06 83 GLU A N 1
ATOM 672 C CA . GLU A 1 83 ? 9.120 -15.162 11.778 1.00 64.06 83 GLU A CA 1
ATOM 673 C C . GLU A 1 83 ? 8.760 -14.789 10.330 1.00 64.06 83 GLU A C 1
ATOM 675 O O . GLU A 1 83 ? 9.637 -14.464 9.523 1.00 64.06 83 GLU A O 1
ATOM 680 N N . ILE A 1 84 ? 7.470 -14.802 9.979 1.00 61.81 84 ILE A N 1
ATOM 681 C CA . ILE A 1 84 ? 7.009 -14.540 8.612 1.00 61.81 84 ILE A CA 1
ATOM 682 C C . ILE A 1 84 ? 6.835 -13.034 8.396 1.00 61.81 84 ILE A C 1
ATOM 684 O O . ILE A 1 84 ? 5.757 -12.460 8.547 1.00 61.81 84 ILE A O 1
ATOM 688 N N . GLU A 1 85 ? 7.916 -12.379 7.981 1.00 65.31 85 GLU A N 1
ATOM 689 C CA . GLU A 1 85 ? 7.884 -10.972 7.590 1.00 65.31 85 GLU A CA 1
ATOM 690 C C . GLU A 1 85 ? 7.409 -10.831 6.131 1.00 65.31 85 GLU A C 1
ATOM 692 O O . GLU A 1 85 ? 8.066 -11.290 5.190 1.00 65.31 85 GLU A O 1
ATOM 697 N N . ASN A 1 86 ? 6.258 -10.185 5.913 1.00 64.12 86 ASN A N 1
ATOM 698 C CA . ASN A 1 86 ? 5.781 -9.884 4.562 1.00 64.12 86 ASN A CA 1
ATOM 699 C C . ASN A 1 86 ? 6.572 -8.707 3.981 1.00 64.12 86 ASN A C 1
ATOM 701 O O . ASN A 1 86 ? 6.230 -7.536 4.168 1.00 64.12 86 ASN A O 1
ATOM 705 N N . ARG A 1 87 ? 7.660 -9.030 3.285 1.00 73.94 87 ARG A N 1
ATOM 706 C CA . ARG A 1 87 ? 8.511 -8.040 2.633 1.00 73.94 87 ARG A CA 1
ATOM 707 C C . ARG A 1 87 ? 7.948 -7.673 1.270 1.00 73.94 87 ARG A C 1
ATOM 709 O O . ARG A 1 87 ? 7.596 -8.526 0.459 1.00 73.94 87 ARG A O 1
ATOM 716 N N . SER A 1 88 ? 7.876 -6.373 1.013 1.00 77.25 88 SER A N 1
ATOM 717 C CA . SER A 1 88 ? 7.646 -5.878 -0.343 1.00 77.25 88 SER A CA 1
ATOM 718 C C . SER A 1 88 ? 8.920 -6.032 -1.170 1.00 77.25 88 SER A C 1
ATOM 720 O O . SER A 1 88 ? 10.017 -6.069 -0.618 1.00 77.25 88 SER A O 1
ATOM 722 N N . LEU A 1 89 ? 8.770 -6.095 -2.492 1.00 88.50 89 LEU A N 1
ATOM 723 C CA . LEU A 1 89 ? 9.913 -5.994 -3.392 1.00 88.50 89 LEU A CA 1
ATOM 724 C C . LEU A 1 89 ? 10.644 -4.669 -3.166 1.00 88.50 89 LEU A C 1
ATOM 726 O O . LEU A 1 89 ? 10.005 -3.627 -2.999 1.00 88.50 89 LEU A O 1
ATOM 730 N N . ASP A 1 90 ? 11.969 -4.718 -3.220 1.00 89.56 90 ASP A N 1
ATOM 731 C CA . ASP A 1 90 ? 12.785 -3.521 -3.354 1.00 89.56 90 ASP A CA 1
ATOM 732 C C . ASP A 1 90 ? 12.770 -2.987 -4.792 1.00 89.56 90 ASP A C 1
ATOM 734 O O . ASP A 1 90 ? 12.272 -3.631 -5.728 1.00 89.56 90 ASP A O 1
ATOM 738 N N . ILE A 1 91 ? 13.310 -1.780 -4.975 1.00 89.06 91 ILE A N 1
ATOM 739 C CA . ILE A 1 91 ? 13.317 -1.145 -6.290 1.00 89.06 91 ILE A CA 1
ATOM 740 C C . ILE A 1 91 ? 14.127 -1.938 -7.324 1.00 89.06 91 ILE A C 1
ATOM 742 O O . ILE A 1 91 ? 13.725 -2.013 -8.483 1.00 89.06 91 ILE A O 1
ATOM 746 N N . SER A 1 92 ? 15.225 -2.578 -6.923 1.00 89.75 92 SER A N 1
ATOM 747 C CA . SER A 1 92 ? 16.092 -3.344 -7.821 1.00 89.75 92 SER A CA 1
ATOM 748 C C . SER A 1 92 ? 15.382 -4.589 -8.351 1.00 89.75 92 SER A C 1
ATOM 750 O O . SER A 1 92 ? 15.446 -4.881 -9.543 1.00 89.75 92 SER A O 1
ATOM 752 N N . ALA A 1 93 ? 14.641 -5.296 -7.499 1.00 91.38 93 ALA A N 1
ATOM 753 C CA . ALA A 1 93 ? 13.831 -6.443 -7.876 1.00 91.38 93 ALA A CA 1
ATOM 754 C C . ALA A 1 93 ? 12.658 -6.029 -8.776 1.00 91.38 93 ALA A C 1
ATOM 756 O O . ALA A 1 93 ? 12.323 -6.745 -9.720 1.00 91.38 93 ALA A O 1
ATOM 757 N N . ILE A 1 94 ? 12.058 -4.856 -8.536 1.00 91.19 94 ILE A N 1
ATOM 758 C CA . ILE A 1 94 ? 11.031 -4.297 -9.428 1.00 91.19 94 ILE A CA 1
ATOM 759 C C . ILE A 1 94 ? 11.611 -4.025 -10.819 1.00 91.19 94 ILE A C 1
ATOM 761 O O . ILE A 1 94 ? 11.040 -4.493 -11.804 1.00 91.19 94 ILE A O 1
ATOM 765 N N . LYS A 1 95 ? 12.746 -3.321 -10.913 1.00 89.69 95 LYS A N 1
ATOM 766 C CA . LYS A 1 95 ? 13.435 -3.046 -12.188 1.00 89.69 95 LYS A CA 1
ATOM 767 C C . LYS A 1 95 ? 13.770 -4.336 -12.930 1.00 89.69 95 LYS A C 1
ATOM 769 O O . LYS A 1 95 ? 13.412 -4.483 -14.097 1.00 89.69 95 LYS A O 1
ATOM 774 N N . PHE A 1 96 ? 14.332 -5.302 -12.207 1.00 91.19 96 PHE A N 1
ATOM 775 C CA . PHE A 1 96 ? 14.647 -6.622 -12.729 1.00 91.19 96 PHE A CA 1
ATOM 776 C C . PHE A 1 96 ? 13.435 -7.318 -13.355 1.00 91.19 96 PHE A C 1
ATOM 778 O O . PHE A 1 96 ? 13.489 -7.803 -14.487 1.00 91.19 96 PHE A O 1
ATOM 785 N N . LEU A 1 97 ? 12.304 -7.347 -12.649 1.00 91.12 97 LEU A N 1
ATOM 786 C CA . LEU A 1 97 ? 11.073 -7.945 -13.166 1.00 91.12 97 LEU A CA 1
ATOM 787 C C . LEU A 1 97 ? 10.499 -7.162 -14.357 1.00 91.12 97 LEU A C 1
ATOM 789 O O . LEU A 1 97 ? 9.941 -7.772 -15.268 1.00 91.12 97 LEU A O 1
ATOM 793 N N . LEU A 1 98 ? 10.652 -5.834 -14.388 1.00 88.31 98 LEU A N 1
ATOM 794 C CA . LEU A 1 98 ? 10.208 -5.004 -15.511 1.00 88.31 98 LEU A CA 1
ATOM 795 C C . LEU A 1 98 ? 11.024 -5.242 -16.786 1.00 88.31 98 LEU A C 1
ATOM 797 O O . LEU A 1 98 ? 10.430 -5.317 -17.856 1.00 88.31 98 LEU A O 1
ATOM 801 N N . ASN A 1 99 ? 12.340 -5.435 -16.695 1.00 87.44 99 ASN A N 1
ATOM 802 C CA . ASN A 1 99 ? 13.161 -5.794 -17.860 1.00 87.44 99 ASN A CA 1
ATOM 803 C C . ASN A 1 99 ? 13.026 -7.273 -18.250 1.00 87.44 99 ASN A C 1
ATOM 805 O O . ASN A 1 99 ? 13.345 -7.668 -19.370 1.00 87.44 99 ASN A O 1
ATOM 809 N N . ASN A 1 100 ? 12.511 -8.107 -17.346 1.00 89.19 100 ASN A N 1
ATOM 810 C CA . ASN A 1 100 ? 12.283 -9.528 -17.573 1.00 89.19 100 ASN A CA 1
ATOM 811 C C . ASN A 1 100 ? 10.786 -9.862 -17.439 1.00 89.19 100 ASN A C 1
ATOM 813 O O . ASN A 1 100 ? 10.438 -10.809 -16.737 1.00 89.19 100 ASN A O 1
ATOM 817 N N . ARG A 1 101 ? 9.890 -9.131 -18.136 1.00 87.62 101 ARG A N 1
ATOM 818 C CA . ARG A 1 101 ? 8.412 -9.280 -18.032 1.00 87.62 101 ARG A CA 1
ATOM 819 C C . ARG A 1 101 ? 7.881 -10.707 -18.177 1.00 87.62 101 ARG A C 1
ATOM 821 O O . ARG A 1 101 ? 6.798 -10.998 -17.688 1.00 87.62 101 ARG A O 1
ATOM 828 N N . GLY A 1 102 ? 8.631 -11.616 -18.801 1.00 88.56 102 GLY A N 1
ATOM 829 C CA . GLY A 1 102 ? 8.289 -13.042 -18.828 1.00 88.56 102 GLY A CA 1
ATOM 830 C C . GLY A 1 102 ? 8.249 -13.720 -17.448 1.00 88.56 102 GLY A C 1
ATOM 831 O O . GLY A 1 102 ? 7.680 -14.799 -17.345 1.00 88.56 102 GLY A O 1
ATOM 832 N N . LEU A 1 103 ? 8.841 -13.105 -16.417 1.00 90.81 103 LEU A N 1
ATOM 833 C CA . LEU A 1 103 ? 8.823 -13.552 -15.019 1.00 90.81 103 LEU A CA 1
ATOM 834 C C . LEU A 1 103 ? 7.642 -13.016 -14.205 1.00 90.81 103 LEU A C 1
ATOM 836 O O . LEU A 1 103 ? 7.383 -13.523 -13.114 1.00 90.81 103 LEU A O 1
ATOM 840 N N . ARG A 1 104 ? 7.010 -11.944 -14.688 1.00 90.25 104 ARG A N 1
ATOM 841 C CA . ARG A 1 104 ? 5.837 -11.320 -14.085 1.00 90.25 104 ARG A CA 1
ATOM 842 C C . ARG A 1 104 ? 5.067 -10.573 -15.162 1.00 90.25 104 ARG A C 1
ATOM 844 O O . ARG A 1 104 ? 5.332 -9.399 -15.445 1.00 90.25 104 ARG A O 1
ATOM 851 N N . LYS A 1 105 ? 4.141 -11.285 -15.795 1.00 86.88 105 LYS A N 1
ATOM 852 C CA . LYS A 1 105 ? 3.360 -10.745 -16.911 1.00 86.88 105 LYS A CA 1
ATOM 853 C C . LYS A 1 105 ? 2.267 -9.795 -16.447 1.00 86.88 105 LYS A C 1
ATOM 855 O O . LYS A 1 105 ? 2.106 -8.747 -17.065 1.00 86.88 105 LYS A O 1
ATOM 860 N N . ASP A 1 106 ? 1.609 -10.122 -15.341 1.00 86.81 106 ASP A N 1
ATOM 861 C CA . ASP A 1 106 ? 0.444 -9.408 -14.822 1.00 86.81 106 ASP A CA 1
ATOM 862 C C . ASP A 1 106 ? 0.381 -9.452 -13.275 1.00 86.81 106 ASP A C 1
ATOM 864 O O . ASP A 1 106 ? 1.361 -9.776 -12.588 1.00 86.81 106 ASP A O 1
ATOM 868 N N . ILE A 1 107 ? -0.769 -9.070 -12.709 1.00 86.50 107 ILE A N 1
ATOM 869 C CA . ILE A 1 107 ? -1.030 -9.083 -11.262 1.00 86.50 107 ILE A CA 1
ATOM 870 C C . ILE A 1 107 ? -1.116 -10.497 -10.660 1.00 86.50 107 ILE A C 1
ATOM 872 O O . ILE A 1 107 ? -0.862 -10.659 -9.465 1.00 86.50 107 ILE A O 1
ATOM 876 N N . HIS A 1 108 ? -1.449 -11.510 -11.458 1.00 87.06 108 HIS A N 1
ATOM 877 C CA . HIS A 1 108 ? -1.633 -12.899 -11.042 1.00 87.06 108 HIS A CA 1
ATOM 878 C C . HIS A 1 108 ? -0.339 -13.721 -11.177 1.00 87.06 108 HIS A C 1
ATOM 880 O O . HIS A 1 108 ? -0.095 -14.617 -10.366 1.00 87.06 108 HIS A O 1
ATOM 886 N N . ASP A 1 109 ? 0.548 -13.374 -12.114 1.00 87.88 109 ASP A N 1
ATOM 887 C CA . ASP A 1 109 ? 1.856 -14.017 -12.317 1.00 87.88 109 ASP A CA 1
ATOM 888 C C . ASP A 1 109 ? 2.934 -13.510 -11.331 1.00 87.88 109 ASP A C 1
ATOM 890 O O . ASP A 1 109 ? 3.947 -12.913 -11.691 1.00 87.88 109 ASP A O 1
ATOM 894 N N . SER A 1 110 ? 2.699 -13.709 -10.031 1.00 88.56 110 SER A N 1
ATOM 895 C CA . SER A 1 110 ? 3.525 -13.143 -8.948 1.00 88.56 110 SER A CA 1
ATOM 896 C C . SER A 1 110 ? 4.606 -14.085 -8.399 1.00 88.56 110 SER A C 1
ATOM 898 O O . SER A 1 110 ? 5.339 -13.714 -7.481 1.00 88.56 110 SER A O 1
ATOM 900 N N . LYS A 1 111 ? 4.759 -15.299 -8.945 1.00 91.50 111 LYS A N 1
ATOM 901 C CA . LYS A 1 111 ? 5.629 -16.337 -8.359 1.00 91.50 111 LYS A CA 1
ATOM 902 C C . LYS A 1 111 ? 7.090 -15.893 -8.241 1.00 91.50 111 LYS A C 1
ATOM 904 O O . LYS A 1 111 ? 7.699 -16.074 -7.187 1.00 91.50 111 LYS A O 1
ATOM 909 N N . ALA A 1 112 ? 7.654 -15.307 -9.300 1.00 92.00 112 ALA A N 1
ATOM 910 C CA . ALA A 1 112 ? 9.025 -14.797 -9.262 1.00 92.00 112 ALA A CA 1
ATOM 911 C C . ALA A 1 112 ? 9.158 -13.651 -8.249 1.00 92.00 112 ALA A C 1
ATOM 913 O O . ALA A 1 112 ? 10.089 -13.647 -7.450 1.00 92.00 112 ALA A O 1
ATOM 914 N N . ALA A 1 113 ? 8.187 -12.733 -8.216 1.00 90.75 113 ALA A N 1
ATOM 915 C CA . ALA A 1 113 ? 8.157 -11.631 -7.257 1.00 90.75 113 ALA A CA 1
ATOM 916 C C . ALA A 1 113 ? 8.150 -12.115 -5.799 1.00 90.75 113 ALA A C 1
ATOM 918 O O . ALA A 1 113 ? 8.920 -11.613 -4.987 1.00 90.75 113 ALA A O 1
ATOM 919 N N . LEU A 1 114 ? 7.343 -13.125 -5.468 1.00 89.62 114 LEU A N 1
ATOM 920 C CA . LEU A 1 114 ? 7.294 -13.689 -4.116 1.00 89.62 114 LEU A CA 1
ATOM 921 C C . LEU A 1 114 ? 8.620 -14.334 -3.697 1.00 89.62 114 LEU A C 1
ATOM 923 O O . LEU A 1 114 ? 8.976 -14.297 -2.522 1.00 89.62 114 LEU A O 1
ATOM 927 N N . ILE A 1 115 ? 9.356 -14.926 -4.640 1.00 90.88 115 ILE A N 1
ATOM 928 C CA . ILE A 1 115 ? 10.695 -15.462 -4.374 1.00 90.88 115 ILE A CA 1
ATOM 929 C C . ILE A 1 115 ? 11.676 -14.321 -4.123 1.00 90.88 115 ILE A C 1
ATOM 931 O O . ILE A 1 115 ? 12.380 -14.351 -3.118 1.00 90.88 115 ILE A O 1
ATOM 935 N N . LEU A 1 116 ? 11.712 -13.322 -5.011 1.00 90.50 116 LEU A N 1
ATOM 936 C CA . LEU A 1 116 ? 12.643 -12.198 -4.900 1.00 90.50 116 LEU A CA 1
ATOM 937 C C . LEU A 1 116 ? 12.421 -11.396 -3.614 1.00 90.50 116 LEU A C 1
ATOM 939 O O . LEU A 1 116 ? 13.390 -11.041 -2.957 1.00 90.50 116 LEU A O 1
ATOM 943 N N . ALA A 1 117 ? 11.169 -11.204 -3.195 1.00 88.31 117 ALA A N 1
ATOM 944 C CA . ALA A 1 117 ? 10.825 -10.520 -1.948 1.00 88.31 117 ALA A CA 1
ATOM 945 C C . ALA A 1 117 ? 11.391 -11.201 -0.684 1.00 88.31 117 ALA A C 1
ATOM 947 O O . ALA A 1 117 ? 11.553 -10.554 0.349 1.00 88.31 117 ALA A O 1
ATOM 948 N N . LYS A 1 118 ? 11.702 -12.503 -0.749 1.00 86.69 118 LYS A N 1
ATOM 949 C CA . LYS A 1 118 ? 12.307 -13.258 0.362 1.00 86.69 118 LYS A CA 1
ATOM 950 C C . LYS A 1 118 ? 13.834 -13.203 0.367 1.00 86.69 118 LYS A C 1
ATOM 952 O O . LYS A 1 118 ? 14.446 -13.608 1.354 1.00 86.69 118 LYS A O 1
ATOM 957 N N . LEU A 1 119 ? 14.459 -12.754 -0.719 1.00 86.44 119 LEU A N 1
ATOM 958 C CA . LEU A 1 119 ? 15.911 -12.652 -0.792 1.00 86.44 119 LEU A CA 1
ATOM 959 C C . LEU A 1 119 ? 16.365 -11.425 0.001 1.00 86.44 119 LEU A C 1
ATOM 961 O O . LEU A 1 119 ? 15.818 -10.335 -0.146 1.00 86.44 119 LEU A O 1
ATOM 965 N N . LYS A 1 120 ? 17.371 -11.600 0.860 1.00 71.31 120 LYS A N 1
ATOM 966 C CA . LYS A 1 120 ? 18.038 -10.473 1.513 1.00 71.31 120 LYS A CA 1
ATOM 967 C C . LYS A 1 120 ? 19.020 -9.870 0.521 1.00 71.31 120 LYS A C 1
ATOM 969 O O . LYS A 1 120 ? 19.956 -10.544 0.103 1.00 71.31 120 LYS A O 1
ATOM 974 N N . VAL A 1 121 ? 18.779 -8.620 0.158 1.00 75.62 121 VAL A N 1
ATOM 975 C CA . VAL A 1 121 ? 19.640 -7.846 -0.728 1.00 75.62 121 VAL A CA 1
ATOM 976 C C . VAL A 1 121 ? 20.169 -6.658 0.051 1.00 75.62 121 VAL A C 1
ATOM 978 O O . VAL A 1 121 ? 19.393 -5.869 0.600 1.00 75.62 121 VAL A O 1
ATOM 981 N N . GLU A 1 122 ? 21.492 -6.563 0.135 1.00 68.19 122 GLU A N 1
ATOM 982 C CA . GLU A 1 122 ? 22.166 -5.424 0.749 1.00 68.19 122 GLU A CA 1
ATOM 983 C C . GLU A 1 122 ? 21.900 -4.156 -0.071 1.00 68.19 122 GLU A C 1
ATOM 985 O O . GLU A 1 122 ? 21.811 -4.204 -1.296 1.00 68.19 122 GLU A O 1
ATOM 990 N N . ASN A 1 123 ? 21.748 -3.013 0.605 1.00 67.31 123 ASN A N 1
ATOM 991 C CA . ASN A 1 123 ? 21.483 -1.710 -0.024 1.00 67.31 123 ASN A CA 1
ATOM 992 C C . ASN A 1 123 ? 20.182 -1.635 -0.854 1.00 67.31 123 ASN A C 1
ATOM 994 O O . ASN A 1 123 ? 20.067 -0.834 -1.782 1.00 67.31 123 ASN A O 1
ATOM 998 N N . SER A 1 124 ? 19.180 -2.445 -0.510 1.00 71.94 124 SER A N 1
ATOM 999 C CA . SER A 1 124 ? 17.869 -2.424 -1.159 1.00 71.94 124 SER A CA 1
ATOM 1000 C C . SER A 1 124 ? 17.037 -1.198 -0.745 1.00 71.94 124 SER A C 1
ATOM 1002 O O . SER A 1 124 ? 16.712 -0.996 0.424 1.00 71.94 124 SER A O 1
ATOM 1004 N N . GLU A 1 125 ? 16.671 -0.358 -1.719 1.00 83.56 125 GLU A N 1
ATOM 1005 C CA . GLU A 1 125 ? 15.830 0.823 -1.489 1.00 83.56 125 GLU A CA 1
ATOM 1006 C C . GLU A 1 125 ? 14.335 0.455 -1.534 1.00 83.56 125 GLU A C 1
ATOM 1008 O O . GLU A 1 125 ? 13.862 -0.178 -2.487 1.00 83.56 125 GLU A O 1
ATOM 1013 N N . LYS A 1 126 ? 13.566 0.885 -0.521 1.00 86.25 126 LYS A N 1
ATOM 1014 C CA . LYS A 1 126 ? 12.104 0.726 -0.505 1.00 86.25 126 LYS A CA 1
ATOM 1015 C C . LYS A 1 126 ? 11.487 1.570 -1.629 1.00 86.25 126 LYS A C 1
ATOM 1017 O O . LYS A 1 126 ? 11.710 2.779 -1.668 1.00 86.25 126 LYS A O 1
ATOM 1022 N N . PRO A 1 127 ? 10.663 0.982 -2.508 1.00 91.12 127 PRO A N 1
ATOM 1023 C CA . PRO A 1 127 ? 10.091 1.715 -3.622 1.00 91.12 127 PRO A CA 1
ATOM 1024 C C . PRO A 1 127 ? 9.018 2.703 -3.134 1.00 91.12 127 PRO A C 1
ATOM 1026 O O . PRO A 1 127 ? 8.191 2.390 -2.265 1.00 91.12 127 PRO A O 1
ATOM 1029 N N . TRP A 1 128 ? 9.010 3.903 -3.718 1.00 93.81 128 TRP A N 1
ATOM 1030 C CA . TRP A 1 128 ? 8.049 4.959 -3.399 1.00 93.81 128 TRP A CA 1
ATOM 1031 C C . TRP A 1 128 ? 7.524 5.660 -4.653 1.00 93.81 128 TRP A C 1
ATOM 1033 O O . TRP A 1 128 ? 8.319 6.070 -5.488 1.00 93.81 128 TRP A O 1
ATOM 1043 N N . CYS A 1 129 ? 6.207 5.812 -4.811 1.00 92.56 129 CYS A N 1
ATOM 1044 C CA . CYS A 1 129 ? 5.600 6.362 -6.036 1.00 92.56 129 CYS A CA 1
ATOM 1045 C C . CYS A 1 129 ? 4.834 7.682 -5.845 1.00 92.56 129 CYS A C 1
ATOM 1047 O O . CYS A 1 129 ? 4.401 8.286 -6.824 1.00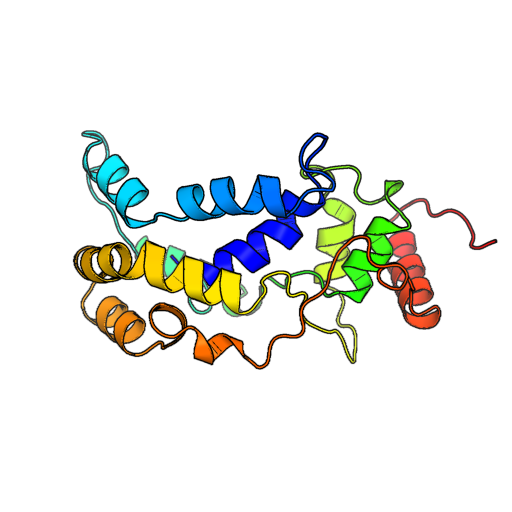 92.56 129 CYS A O 1
ATOM 1049 N N . LEU A 1 130 ? 4.642 8.146 -4.606 1.00 95.00 130 LEU A N 1
ATOM 1050 C CA . LEU A 1 130 ? 3.790 9.301 -4.304 1.00 95.00 130 LEU A CA 1
ATOM 1051 C C . LEU A 1 130 ? 4.611 10.584 -4.154 1.00 95.00 130 LEU A C 1
ATOM 1053 O O . LEU A 1 130 ? 5.471 10.686 -3.285 1.00 95.00 130 LEU A O 1
ATOM 1057 N N . SER A 1 131 ? 4.305 11.602 -4.955 1.00 94.69 131 SER A N 1
ATOM 1058 C CA . SER A 1 131 ? 4.846 12.953 -4.746 1.00 94.69 131 SER A CA 1
ATOM 1059 C C . SER A 1 131 ? 4.316 13.597 -3.458 1.00 94.69 131 SER A C 1
ATOM 1061 O O . SER A 1 131 ? 3.234 13.251 -2.982 1.00 94.69 131 SER A O 1
ATOM 1063 N N . ALA A 1 132 ? 5.024 14.604 -2.935 1.00 95.50 132 ALA A N 1
ATOM 1064 C CA . ALA A 1 132 ? 4.595 15.359 -1.752 1.00 95.50 132 ALA A CA 1
ATOM 1065 C C . ALA A 1 132 ? 3.175 15.947 -1.902 1.00 95.50 132 ALA A C 1
ATOM 1067 O O . ALA A 1 132 ? 2.351 15.840 -0.994 1.00 95.50 132 ALA A O 1
ATOM 1068 N N . ASN A 1 133 ? 2.843 16.481 -3.084 1.00 95.62 133 ASN A N 1
ATOM 1069 C CA . ASN A 1 133 ? 1.504 17.006 -3.373 1.00 95.62 133 ASN A CA 1
ATOM 1070 C C . ASN A 1 133 ? 0.426 15.912 -3.311 1.00 95.62 133 ASN A C 1
ATOM 1072 O O . ASN A 1 133 ? -0.676 16.149 -2.818 1.00 95.62 133 ASN A O 1
ATOM 1076 N N . GLN A 1 134 ? 0.736 14.703 -3.784 1.00 96.75 134 GLN A N 1
ATOM 1077 C CA . GLN A 1 134 ? -0.182 13.565 -3.718 1.00 96.75 134 GLN A CA 1
ATOM 1078 C C . GLN A 1 134 ? -0.357 13.060 -2.288 1.00 96.75 134 GLN A C 1
ATOM 1080 O O . GLN A 1 134 ? -1.490 12.820 -1.881 1.00 96.75 134 GLN A O 1
ATOM 1085 N N . VAL A 1 135 ? 0.723 12.966 -1.507 1.00 98.00 135 VAL A N 1
ATOM 1086 C CA . VAL A 1 135 ? 0.655 12.648 -0.071 1.00 98.00 135 VAL A CA 1
ATOM 1087 C C . VAL A 1 135 ? -0.257 13.644 0.643 1.00 98.00 135 VAL A C 1
ATOM 1089 O O . VAL A 1 135 ? -1.208 13.248 1.317 1.00 98.00 135 VAL A O 1
ATOM 1092 N N . GLN A 1 136 ? -0.035 14.943 0.432 1.00 97.69 136 GLN A N 1
ATOM 1093 C CA . GLN A 1 136 ? -0.861 15.990 1.023 1.00 97.69 136 GLN A CA 1
ATOM 1094 C C . GLN A 1 136 ? -2.327 15.887 0.579 1.00 97.69 136 GLN A C 1
ATOM 1096 O O . GLN A 1 136 ? -3.234 16.062 1.394 1.00 97.69 136 GLN A O 1
ATOM 1101 N N . SER A 1 137 ? -2.572 15.571 -0.696 1.00 97.56 137 SER A N 1
ATOM 1102 C CA . SER A 1 137 ? -3.918 15.339 -1.223 1.00 97.56 137 SER A CA 1
ATOM 1103 C C . SER A 1 137 ? -4.618 14.167 -0.530 1.00 97.56 137 SER A C 1
ATOM 1105 O O . SER A 1 137 ? -5.768 14.319 -0.125 1.00 97.56 137 SER A O 1
ATOM 1107 N N . ILE A 1 138 ? -3.934 13.032 -0.342 1.00 98.19 138 ILE A N 1
ATOM 1108 C CA . ILE A 1 138 ? -4.476 11.848 0.342 1.00 98.19 138 ILE A CA 1
ATOM 1109 C C . ILE A 1 138 ? -4.825 12.191 1.793 1.00 98.19 138 ILE A C 1
ATOM 1111 O O . ILE A 1 138 ? -5.962 11.980 2.213 1.00 98.19 138 ILE A O 1
ATOM 1115 N N . ILE A 1 139 ? -3.879 12.765 2.546 1.00 98.00 139 ILE A N 1
ATOM 1116 C CA . ILE A 1 139 ? -4.084 13.103 3.962 1.00 98.00 139 ILE A CA 1
ATOM 1117 C C . ILE A 1 139 ? -5.274 14.051 4.125 1.00 98.00 139 ILE A C 1
ATOM 1119 O O . ILE A 1 139 ? -6.174 13.783 4.919 1.00 98.00 139 ILE A O 1
ATOM 1123 N N . ARG A 1 140 ? -5.336 15.126 3.328 1.00 97.94 140 ARG A N 1
ATOM 1124 C CA . ARG A 1 140 ? -6.457 16.078 3.377 1.00 97.94 140 ARG A CA 1
ATOM 1125 C C . ARG A 1 140 ? -7.786 15.417 3.022 1.00 97.94 140 ARG A C 1
ATOM 1127 O O . ARG A 1 140 ? -8.773 15.644 3.715 1.00 97.94 140 ARG A O 1
ATOM 1134 N N . HIS A 1 141 ? -7.809 14.601 1.970 1.00 97.94 141 HIS A N 1
ATOM 1135 C CA . HIS A 1 141 ? -9.023 13.941 1.492 1.00 97.94 141 HIS A CA 1
ATOM 1136 C C . HIS A 1 141 ? -9.597 12.951 2.522 1.00 97.94 141 HIS A C 1
ATOM 1138 O O . HIS A 1 141 ? -10.813 12.866 2.685 1.00 97.94 141 HIS A O 1
ATOM 1144 N N . HIS A 1 142 ? -8.746 12.231 3.258 1.00 98.12 142 HIS A N 1
ATOM 1145 C CA . HIS A 1 142 ? -9.196 11.244 4.245 1.00 98.12 142 HIS A CA 1
ATOM 1146 C C . HIS A 1 142 ? -9.261 11.764 5.682 1.00 98.12 142 HIS A C 1
ATOM 1148 O O . HIS A 1 142 ? -9.709 11.022 6.548 1.00 98.12 142 HIS A O 1
ATOM 1154 N N . LEU A 1 143 ? -8.888 13.016 5.968 1.00 97.44 143 LEU A N 1
ATOM 1155 C CA . LEU A 1 143 ? -8.745 13.504 7.345 1.00 97.44 143 LEU A CA 1
ATOM 1156 C C . LEU A 1 143 ? -10.009 13.315 8.199 1.00 97.44 143 LEU A C 1
ATOM 1158 O O . LEU A 1 143 ? -9.941 12.772 9.300 1.00 97.44 143 LEU A O 1
ATOM 1162 N N . GLN A 1 144 ? -11.171 13.745 7.699 1.00 97.94 144 GLN A N 1
ATOM 1163 C CA . GLN A 1 144 ? -12.432 13.603 8.440 1.00 97.94 144 GLN A CA 1
ATOM 1164 C C . GLN A 1 144 ? -12.874 12.140 8.525 1.00 97.94 144 GLN A C 1
ATOM 1166 O O . GLN A 1 144 ? -13.373 11.702 9.560 1.00 97.94 144 GLN A O 1
ATOM 1171 N N . HIS A 1 145 ? -12.619 11.358 7.473 1.00 97.44 145 HIS A N 1
ATOM 1172 C CA . HIS A 1 145 ? -12.881 9.924 7.488 1.00 97.44 145 HIS A CA 1
ATOM 1173 C C . HIS A 1 145 ? -12.033 9.216 8.552 1.00 97.44 145 HIS A C 1
ATOM 1175 O O . HIS A 1 145 ? -12.563 8.411 9.307 1.00 97.44 145 HIS A O 1
ATOM 1181 N N . ASN A 1 146 ? -10.753 9.571 8.673 1.00 97.62 146 ASN A N 1
ATOM 1182 C CA . ASN A 1 146 ? -9.828 9.017 9.659 1.00 97.62 146 ASN A CA 1
ATOM 1183 C C . ASN A 1 146 ? -10.244 9.350 11.092 1.00 97.62 146 ASN A C 1
ATOM 1185 O O . ASN A 1 146 ? -10.124 8.501 11.967 1.00 97.62 146 ASN A O 1
ATOM 1189 N N . LYS A 1 147 ? -10.789 10.546 11.339 1.00 97.94 147 LYS A N 1
ATOM 1190 C CA . LYS A 1 147 ? -11.354 10.881 12.654 1.00 97.94 147 LYS A CA 1
ATOM 1191 C C . LYS A 1 147 ? -12.539 9.982 13.006 1.00 97.94 147 LYS A C 1
ATOM 1193 O O . LYS A 1 147 ? -12.575 9.448 14.107 1.00 97.94 147 LYS A O 1
ATOM 1198 N N . ALA A 1 148 ? -13.454 9.766 12.063 1.00 97.62 148 ALA A N 1
ATOM 1199 C CA . ALA A 1 148 ? -14.597 8.876 12.266 1.00 97.62 148 ALA A CA 1
ATOM 1200 C C . ALA A 1 148 ? -14.196 7.390 12.371 1.00 97.62 148 ALA A C 1
ATOM 1202 O O . ALA A 1 148 ? -14.889 6.613 13.017 1.00 97.62 148 ALA A O 1
ATOM 1203 N N . LEU A 1 149 ? -13.062 6.977 11.788 1.00 96.25 149 LEU A N 1
ATOM 1204 C CA . LEU A 1 149 ? -12.541 5.612 11.951 1.00 96.25 149 LEU A CA 1
ATOM 1205 C C . LEU A 1 149 ? -12.194 5.269 13.401 1.00 96.25 149 LEU A C 1
ATOM 1207 O O . LEU A 1 149 ? -12.231 4.094 13.752 1.00 96.25 149 LEU A O 1
ATOM 1211 N N . LEU A 1 150 ? -11.886 6.260 14.242 1.00 97.00 150 LEU A N 1
ATOM 1212 C CA . LEU A 1 150 ? -11.569 6.029 15.653 1.00 97.00 150 LEU A CA 1
ATOM 1213 C C . LEU A 1 150 ? -12.741 5.399 16.419 1.00 97.00 150 LEU A C 1
ATOM 1215 O O . LEU A 1 150 ? -12.507 4.720 17.408 1.00 97.00 150 LEU A O 1
ATOM 1219 N N . GLU A 1 151 ? -13.980 5.583 15.953 1.00 95.75 151 GLU A N 1
ATOM 1220 C CA . GLU A 1 151 ? -15.187 4.982 16.544 1.00 95.75 151 GLU A CA 1
ATOM 1221 C C . GLU A 1 151 ? -15.339 3.486 16.221 1.00 95.75 151 GLU A C 1
ATOM 1223 O O . GLU A 1 151 ? -16.174 2.804 16.811 1.00 95.75 151 GLU A O 1
ATOM 1228 N N . PHE A 1 152 ? -14.559 2.974 15.266 1.00 95.19 152 PHE A N 1
ATOM 1229 C CA . PHE A 1 152 ? -14.541 1.558 14.890 1.00 95.19 152 PHE A CA 1
ATOM 1230 C C . PHE A 1 152 ? -13.423 0.775 15.580 1.00 95.19 152 PHE A C 1
ATOM 1232 O O . PHE A 1 152 ? -13.358 -0.441 15.431 1.00 95.19 152 PHE A O 1
ATOM 1239 N N . LEU A 1 153 ? -12.527 1.463 16.284 1.00 94.88 153 LEU A N 1
ATOM 1240 C CA . LEU A 1 153 ? -11.383 0.869 16.957 1.00 94.88 153 LEU A CA 1
ATOM 1241 C C . LEU A 1 153 ? -11.668 0.741 18.453 1.00 94.88 153 LEU A C 1
ATOM 1243 O O . LEU A 1 153 ? -12.366 1.575 19.034 1.00 94.88 153 LEU A O 1
ATOM 1247 N N . ASP A 1 154 ? -11.082 -0.273 19.088 1.00 92.94 154 ASP A N 1
ATOM 1248 C CA . ASP A 1 154 ? -10.980 -0.285 20.544 1.00 92.94 154 ASP A CA 1
ATOM 1249 C C . ASP A 1 154 ? -10.117 0.891 21.043 1.00 92.94 154 ASP A C 1
ATOM 1251 O O . ASP A 1 154 ? -9.468 1.608 20.270 1.00 92.94 154 ASP A O 1
ATOM 1255 N N . LYS A 1 155 ? -10.132 1.110 22.360 1.00 94.38 155 LYS A N 1
ATOM 1256 C CA . LYS A 1 155 ? -9.457 2.251 22.982 1.00 94.38 155 LYS A CA 1
ATOM 1257 C C . LYS A 1 155 ? -7.961 2.287 22.653 1.00 94.38 155 LYS A C 1
ATOM 1259 O O . LYS A 1 155 ? -7.460 3.342 22.258 1.00 94.38 155 LYS A O 1
ATOM 1264 N N . ASP A 1 156 ? -7.280 1.153 22.756 1.00 93.19 156 ASP A N 1
ATOM 1265 C CA . ASP A 1 156 ? -5.829 1.062 22.603 1.00 93.19 156 ASP A CA 1
ATOM 1266 C C . ASP A 1 156 ? -5.426 1.280 21.138 1.00 93.19 156 ASP A C 1
ATOM 1268 O O . ASP A 1 156 ? -4.510 2.046 20.827 1.00 93.19 156 ASP A O 1
ATOM 1272 N N . GLN A 1 157 ? -6.154 0.677 20.198 1.00 93.62 157 GLN A N 1
ATOM 1273 C CA . GLN A 1 157 ? -5.967 0.879 18.762 1.00 93.62 157 GLN A CA 1
ATOM 1274 C C . GLN A 1 157 ? -6.264 2.329 18.358 1.00 93.62 157 GLN A C 1
AT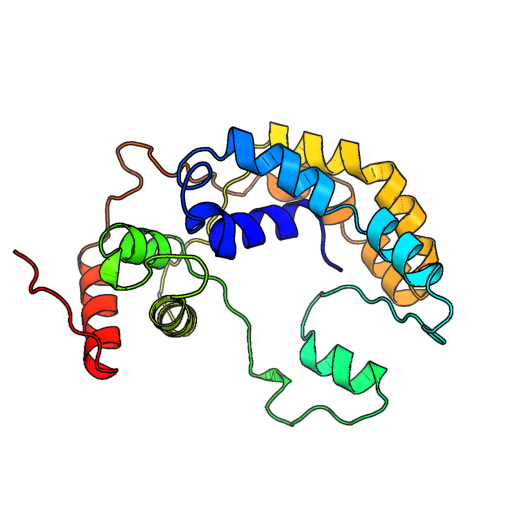OM 1276 O O . GLN A 1 157 ? -5.519 2.915 17.568 1.00 93.62 157 GLN A O 1
ATOM 1281 N N . ALA A 1 158 ? -7.310 2.944 18.916 1.00 96.62 158 ALA A N 1
ATOM 1282 C CA . ALA A 1 158 ? -7.636 4.342 18.659 1.00 96.62 158 ALA A CA 1
ATOM 1283 C C . ALA A 1 158 ? -6.542 5.289 19.180 1.00 96.62 158 ALA A C 1
ATOM 1285 O O . ALA A 1 158 ? -6.188 6.256 18.504 1.00 96.62 158 ALA A O 1
ATOM 1286 N N . GLU A 1 159 ? -5.978 5.025 20.360 1.00 96.69 159 GLU A N 1
ATOM 1287 C CA . GLU A 1 159 ? -4.839 5.777 20.902 1.00 96.69 159 GLU A CA 1
ATOM 1288 C C . GLU A 1 159 ? -3.591 5.629 20.026 1.00 96.69 159 GLU A C 1
ATOM 1290 O O . GLU A 1 159 ? -2.983 6.637 19.656 1.00 96.69 159 GLU A O 1
ATOM 1295 N N . ARG A 1 160 ? -3.270 4.406 19.586 1.00 95.44 160 ARG A N 1
ATOM 1296 C CA . ARG A 1 160 ? -2.167 4.153 18.644 1.00 95.44 160 ARG A CA 1
ATOM 1297 C C . ARG A 1 160 ? -2.357 4.895 17.323 1.00 95.44 160 ARG A C 1
ATOM 1299 O O . ARG A 1 160 ? -1.408 5.493 16.826 1.00 95.44 160 ARG A O 1
ATOM 1306 N N . MET A 1 161 ? -3.573 4.905 16.772 1.00 97.12 161 MET A N 1
ATOM 1307 C CA . MET A 1 161 ? -3.875 5.649 15.545 1.00 97.12 161 MET A CA 1
ATOM 1308 C C . MET A 1 161 ? -3.693 7.158 15.743 1.00 97.12 161 MET A C 1
ATOM 1310 O O . MET A 1 161 ? -3.114 7.816 14.885 1.00 97.12 161 MET A O 1
ATOM 1314 N N . ARG A 1 162 ? -4.156 7.723 16.867 1.00 97.69 162 ARG A N 1
ATOM 1315 C CA . ARG A 1 162 ? -3.978 9.155 17.182 1.00 97.69 162 ARG A CA 1
ATOM 1316 C C . ARG A 1 162 ? -2.507 9.540 17.330 1.00 97.69 162 ARG A C 1
ATOM 1318 O O . ARG A 1 162 ? -2.130 10.624 16.898 1.00 97.69 162 ARG A O 1
ATOM 1325 N N . ALA A 1 163 ? -1.702 8.668 17.933 1.00 96.94 163 ALA A N 1
ATOM 1326 C CA . ALA A 1 163 ? -0.280 8.906 18.161 1.00 96.94 163 ALA A CA 1
ATOM 1327 C C . ALA A 1 163 ? 0.579 8.756 16.894 1.00 96.94 163 ALA A C 1
ATOM 1329 O O . ALA A 1 163 ? 1.684 9.290 16.846 1.00 96.94 163 ALA A O 1
ATOM 1330 N N . ASP A 1 164 ? 0.096 8.043 15.876 1.00 96.75 164 ASP A N 1
ATOM 1331 C CA . ASP A 1 164 ? 0.842 7.784 14.647 1.00 96.75 164 ASP A CA 1
ATOM 1332 C C . ASP A 1 164 ? 0.667 8.929 13.625 1.00 96.75 164 ASP A C 1
ATOM 1334 O O . ASP A 1 164 ? -0.404 9.069 13.019 1.00 96.75 164 ASP A O 1
ATOM 1338 N N . PRO A 1 165 ? 1.706 9.757 13.385 1.00 97.06 165 PRO A N 1
ATOM 1339 C CA . PRO A 1 165 ? 1.591 10.936 12.533 1.00 97.06 165 PRO A CA 1
ATOM 1340 C C . PRO A 1 165 ? 1.344 10.585 11.058 1.00 97.06 165 PRO A C 1
ATOM 1342 O O . PRO A 1 165 ? 0.793 11.412 10.333 1.00 97.06 165 PRO A O 1
ATOM 1345 N N . HIS A 1 166 ? 1.619 9.350 10.624 1.00 96.19 166 HIS A N 1
ATOM 1346 C CA . HIS A 1 166 ? 1.359 8.875 9.261 1.00 96.19 166 HIS A CA 1
ATOM 1347 C C . HIS A 1 166 ? -0.130 8.927 8.864 1.00 96.19 166 HIS A C 1
ATOM 1349 O O . HIS A 1 166 ? -0.461 8.987 7.680 1.00 96.19 166 HIS A O 1
ATOM 1355 N N . TRP A 1 167 ? -1.051 8.961 9.832 1.00 97.44 167 TRP A N 1
ATOM 1356 C CA . TRP A 1 167 ? -2.487 9.131 9.573 1.00 97.44 167 TRP A CA 1
ATOM 1357 C C . TRP A 1 167 ? -2.920 10.586 9.362 1.00 97.44 167 TRP A C 1
ATOM 1359 O O . TRP A 1 167 ? -4.011 10.827 8.831 1.00 97.44 167 TRP A O 1
ATOM 1369 N N . TRP A 1 168 ? -2.099 11.548 9.792 1.00 97.75 168 TRP A N 1
ATOM 1370 C CA . TRP A 1 168 ? -2.532 12.929 10.028 1.00 97.75 168 TRP A CA 1
ATOM 1371 C C . TRP A 1 168 ? -1.649 13.978 9.355 1.00 97.75 168 TRP A C 1
ATOM 1373 O O . TRP A 1 168 ? -2.134 15.061 9.026 1.00 97.75 168 TRP A O 1
ATOM 1383 N N . GLN A 1 169 ? -0.364 13.684 9.167 1.00 97.25 169 GLN A N 1
ATOM 1384 C CA . GLN A 1 169 ? 0.654 14.647 8.772 1.00 97.25 169 GLN A CA 1
ATOM 1385 C C . GLN A 1 169 ? 1.342 14.185 7.489 1.00 97.25 169 GLN A C 1
ATOM 1387 O O . GLN A 1 169 ? 1.921 13.106 7.416 1.00 97.25 169 GLN A O 1
ATOM 1392 N N . ALA A 1 170 ? 1.301 15.030 6.458 1.00 96.50 170 ALA A N 1
ATOM 1393 C CA . ALA A 1 170 ? 2.005 14.753 5.207 1.00 96.50 170 ALA A CA 1
ATOM 1394 C C . ALA A 1 170 ? 3.532 14.733 5.400 1.00 96.50 170 ALA A C 1
ATOM 1396 O O . ALA A 1 170 ? 4.237 14.011 4.694 1.00 96.50 170 ALA A O 1
ATOM 1397 N N . ASP A 1 171 ? 4.027 15.491 6.381 1.00 95.88 171 ASP A N 1
ATOM 1398 C CA . ASP A 1 171 ? 5.455 15.684 6.616 1.00 95.88 171 ASP A CA 1
ATOM 1399 C C . ASP A 1 171 ? 6.165 14.409 7.088 1.00 95.88 171 ASP A C 1
ATOM 1401 O O . ASP A 1 171 ? 7.357 14.237 6.838 1.00 95.88 171 ASP A O 1
ATOM 1405 N N . SER A 1 172 ? 5.413 13.452 7.642 1.00 95.38 172 SER A N 1
ATOM 1406 C CA . SER A 1 172 ? 5.907 12.119 8.004 1.00 95.38 172 SER A CA 1
ATOM 1407 C C . SER A 1 172 ? 6.474 11.328 6.817 1.00 95.38 172 SER A C 1
ATOM 1409 O O . SER A 1 172 ? 7.161 10.335 7.022 1.00 95.38 172 SER A O 1
ATOM 1411 N N . TYR A 1 173 ? 6.226 11.768 5.579 1.00 94.94 173 TYR A N 1
ATOM 1412 C CA . TYR A 1 173 ? 6.663 11.092 4.356 1.00 94.94 173 TYR A CA 1
ATOM 1413 C C . TYR A 1 173 ? 7.744 11.845 3.561 1.00 94.94 173 TYR A C 1
ATOM 1415 O O . TYR A 1 173 ? 8.092 11.416 2.462 1.00 94.94 173 TYR A O 1
ATOM 1423 N N . GLN A 1 174 ? 8.284 12.961 4.067 1.00 88.25 174 GLN A N 1
ATOM 1424 C CA . GLN A 1 174 ? 9.185 13.835 3.293 1.00 88.25 174 GLN A CA 1
ATOM 1425 C C . GLN A 1 174 ? 10.518 13.191 2.886 1.00 88.25 174 GLN A C 1
ATOM 1427 O O . GLN A 1 174 ? 11.121 13.610 1.901 1.00 88.25 174 GLN A O 1
ATOM 1432 N N . THR A 1 175 ? 10.983 12.177 3.615 1.00 86.25 175 THR A N 1
ATOM 1433 C CA . THR A 1 175 ? 12.258 11.495 3.338 1.00 86.25 175 THR A CA 1
ATOM 1434 C C . THR A 1 175 ? 12.163 10.468 2.210 1.00 86.25 175 THR A C 1
ATOM 1436 O O . THR A 1 175 ? 13.183 9.929 1.780 1.00 86.25 175 THR A O 1
ATOM 1439 N N . ALA A 1 176 ? 10.957 10.175 1.715 1.00 86.50 176 ALA A N 1
ATOM 1440 C CA . ALA A 1 176 ? 10.756 9.155 0.702 1.00 86.50 176 ALA A CA 1
ATOM 1441 C C . ALA A 1 176 ? 11.209 9.634 -0.688 1.00 86.50 176 ALA A C 1
ATOM 1443 O O . ALA A 1 176 ? 10.718 10.628 -1.229 1.00 86.50 176 ALA A O 1
ATOM 1444 N N . ARG A 1 177 ? 12.121 8.883 -1.312 1.00 90.25 177 ARG A N 1
ATOM 1445 C CA . ARG A 1 177 ? 12.594 9.159 -2.671 1.00 90.25 177 ARG A CA 1
ATOM 1446 C C . ARG A 1 177 ? 11.591 8.652 -3.703 1.00 90.25 177 ARG A C 1
ATOM 1448 O O . ARG A 1 177 ? 11.377 7.455 -3.839 1.00 90.25 177 ARG A O 1
ATOM 1455 N N . VAL A 1 178 ? 10.998 9.566 -4.467 1.00 91.44 178 VAL A N 1
ATOM 1456 C CA . VAL A 1 178 ? 9.995 9.223 -5.485 1.00 91.44 178 VAL A CA 1
ATOM 1457 C C . VAL A 1 178 ? 10.642 8.574 -6.711 1.00 91.44 178 VAL A C 1
ATOM 1459 O O . VAL A 1 178 ? 11.488 9.168 -7.378 1.00 91.44 178 VAL A O 1
ATOM 1462 N N . HIS A 1 179 ? 10.157 7.389 -7.061 1.00 88.94 179 HIS A N 1
ATOM 1463 C CA . HIS A 1 179 ? 10.504 6.621 -8.248 1.00 88.94 179 HIS A CA 1
ATOM 1464 C C . HIS A 1 179 ? 9.415 6.763 -9.310 1.00 88.94 179 HIS A C 1
ATOM 1466 O O . HIS A 1 179 ? 8.244 6.470 -9.063 1.00 88.94 179 HIS A O 1
ATOM 1472 N N . LYS A 1 180 ? 9.802 7.198 -10.511 1.00 85.06 180 LYS A N 1
ATOM 1473 C CA . LYS A 1 180 ? 8.892 7.363 -11.651 1.00 85.06 180 LYS A CA 1
ATOM 1474 C C . LYS A 1 180 ? 9.130 6.256 -12.669 1.00 85.06 180 LYS A C 1
ATOM 1476 O O . LYS A 1 180 ? 10.130 6.268 -13.384 1.00 85.06 180 LYS A O 1
ATOM 1481 N N . VAL A 1 181 ? 8.190 5.319 -12.747 1.00 78.69 181 VAL A N 1
ATOM 1482 C CA . VAL A 1 181 ? 8.191 4.278 -13.780 1.00 78.69 181 VAL A CA 1
ATOM 1483 C C . VAL A 1 181 ? 8.076 4.954 -15.148 1.00 78.69 181 VAL A C 1
ATOM 1485 O O . VAL A 1 181 ? 7.161 5.741 -15.368 1.00 78.69 181 VAL A O 1
ATOM 1488 N N . GLY A 1 182 ? 9.023 4.681 -16.048 1.00 73.25 182 GLY A N 1
ATOM 1489 C CA . GLY A 1 182 ? 9.090 5.304 -17.376 1.00 73.25 182 GLY A CA 1
ATOM 1490 C C . GLY A 1 182 ? 10.000 6.533 -17.480 1.00 73.25 182 GLY A C 1
ATOM 1491 O O . GLY A 1 182 ? 10.169 7.052 -18.579 1.00 73.25 182 GLY A O 1
ATOM 1492 N N . ALA A 1 183 ? 10.625 6.983 -16.384 1.00 78.12 183 ALA A N 1
ATOM 1493 C CA . ALA A 1 183 ? 11.765 7.894 -16.500 1.00 78.12 183 ALA A CA 1
ATOM 1494 C C . ALA A 1 183 ? 12.934 7.188 -17.228 1.00 78.12 183 ALA A C 1
ATOM 1496 O O . ALA A 1 183 ? 13.091 5.979 -17.028 1.00 78.12 183 ALA A O 1
ATOM 1497 N N . PRO A 1 184 ? 13.756 7.903 -18.025 1.00 72.00 184 PRO A N 1
ATOM 1498 C CA . PRO A 1 184 ? 14.808 7.298 -18.854 1.00 72.00 184 PRO A CA 1
ATOM 1499 C C . PRO A 1 184 ? 15.724 6.331 -18.093 1.00 72.00 184 PRO A C 1
ATOM 1501 O O . PRO A 1 184 ? 15.977 5.224 -18.557 1.00 72.00 184 PRO A O 1
ATOM 1504 N N . ASP A 1 185 ? 16.109 6.695 -16.869 1.00 75.44 185 ASP A N 1
ATOM 1505 C CA . ASP A 1 185 ? 17.062 5.919 -16.068 1.00 75.44 185 ASP A CA 1
ATOM 1506 C C . ASP A 1 185 ? 16.387 4.934 -15.103 1.00 75.44 185 ASP A C 1
ATOM 1508 O O . ASP A 1 185 ? 17.052 4.242 -14.329 1.00 75.44 185 ASP A O 1
ATOM 1512 N N . PHE A 1 186 ? 15.051 4.855 -15.107 1.00 80.31 186 PHE A N 1
ATOM 1513 C CA . PHE A 1 186 ? 14.339 4.014 -14.149 1.00 80.31 186 PHE A CA 1
ATOM 1514 C C . PHE A 1 186 ? 14.677 2.535 -14.338 1.00 80.31 186 PHE A C 1
ATOM 1516 O O . PHE A 1 186 ? 14.890 1.827 -13.359 1.00 80.31 186 PHE A O 1
ATOM 1523 N N . LEU A 1 187 ? 14.756 2.080 -15.589 1.00 79.88 187 LEU A N 1
ATOM 1524 C CA . LEU A 1 187 ? 15.016 0.679 -15.924 1.00 79.88 187 LEU A CA 1
ATOM 1525 C C . LEU A 1 187 ? 16.499 0.299 -15.867 1.00 79.88 187 LEU A C 1
ATOM 1527 O O . LEU A 1 187 ? 16.809 -0.869 -16.089 1.00 79.88 187 LEU A O 1
ATOM 1531 N N . HIS A 1 188 ? 17.399 1.236 -15.548 1.00 81.12 188 HIS A N 1
ATOM 1532 C CA . HIS A 1 188 ? 18.808 0.910 -15.364 1.00 81.12 188 HIS A CA 1
ATOM 1533 C C . HIS A 1 188 ? 18.967 -0.048 -14.178 1.00 81.12 188 HIS A C 1
ATOM 1535 O O . HIS A 1 188 ? 18.652 0.293 -13.028 1.00 81.12 188 HIS A O 1
ATOM 1541 N N . GLU A 1 189 ? 19.441 -1.250 -14.489 1.00 77.69 189 GLU A N 1
ATOM 1542 C CA . GLU A 1 189 ? 19.743 -2.318 -13.547 1.00 77.69 189 GLU A CA 1
ATOM 1543 C C . GLU A 1 189 ? 21.157 -2.170 -12.987 1.00 77.69 189 GLU A C 1
ATOM 1545 O O . GLU A 1 189 ? 22.045 -1.627 -13.633 1.00 77.69 189 GLU A O 1
ATOM 1550 N N . ASP A 1 190 ? 21.362 -2.661 -11.770 1.00 81.62 190 ASP A N 1
ATOM 1551 C CA . ASP A 1 190 ? 22.700 -3.012 -11.309 1.00 81.62 190 ASP A CA 1
ATOM 1552 C C . ASP A 1 190 ? 23.022 -4.418 -11.842 1.00 81.62 190 ASP A C 1
ATOM 1554 O O . ASP A 1 190 ? 22.253 -5.363 -11.612 1.00 81.62 190 ASP A O 1
ATOM 1558 N N . ASP A 1 191 ? 24.118 -4.553 -12.589 1.00 82.44 191 ASP A N 1
ATOM 1559 C CA . ASP A 1 191 ? 24.485 -5.805 -13.256 1.00 82.44 191 ASP A CA 1
ATOM 1560 C C . ASP A 1 191 ? 24.759 -6.938 -12.260 1.00 82.44 191 ASP A C 1
ATOM 1562 O O . ASP A 1 191 ? 24.334 -8.078 -12.479 1.00 82.44 191 ASP A O 1
ATOM 1566 N N . ALA A 1 192 ? 25.420 -6.636 -11.138 1.00 85.94 192 ALA A N 1
ATOM 1567 C CA . ALA A 1 192 ? 25.741 -7.624 -10.115 1.00 85.94 192 ALA A CA 1
ATOM 1568 C C . ALA A 1 192 ? 24.465 -8.113 -9.418 1.00 85.94 192 ALA A C 1
ATOM 1570 O O . ALA A 1 192 ? 24.250 -9.322 -9.269 1.00 85.94 192 ALA A O 1
ATOM 1571 N N . GLN A 1 193 ? 23.568 -7.188 -9.073 1.00 86.69 193 GLN A N 1
ATOM 1572 C CA . GLN A 1 193 ? 22.284 -7.511 -8.458 1.00 86.69 193 GLN A CA 1
ATOM 1573 C C . GLN A 1 193 ? 21.389 -8.331 -9.395 1.00 86.69 193 GLN A C 1
ATOM 1575 O O . GLN A 1 193 ? 20.741 -9.303 -8.991 1.00 86.69 193 GLN A O 1
ATOM 1580 N N . SER A 1 194 ? 21.378 -7.978 -10.675 1.00 88.06 194 SER A N 1
ATOM 1581 C CA . SER A 1 194 ? 20.586 -8.674 -11.687 1.00 88.06 194 SER A CA 1
ATOM 1582 C C . SER A 1 194 ? 21.139 -10.069 -11.969 1.00 88.06 194 SER A C 1
ATOM 1584 O O . SER A 1 194 ? 20.369 -11.024 -12.115 1.00 88.06 194 SER A O 1
ATOM 1586 N N . ALA A 1 195 ? 22.465 -10.239 -11.970 1.00 89.19 195 ALA A N 1
ATOM 1587 C CA . ALA A 1 195 ? 23.107 -11.550 -12.043 1.00 89.19 195 ALA A CA 1
ATOM 1588 C C . ALA A 1 195 ? 22.764 -12.431 -10.827 1.00 89.19 195 ALA A C 1
ATOM 1590 O O . ALA A 1 195 ? 22.464 -13.624 -10.991 1.00 89.19 195 ALA A O 1
ATOM 1591 N N . PHE A 1 196 ? 22.728 -11.848 -9.625 1.00 91.19 196 PHE A N 1
ATOM 1592 C CA . PHE A 1 196 ? 22.279 -12.530 -8.411 1.00 91.19 196 PHE A CA 1
ATOM 1593 C C . PHE A 1 196 ? 20.824 -13.016 -8.539 1.00 91.19 196 PHE A C 1
ATOM 1595 O O . PHE A 1 196 ? 20.558 -14.209 -8.366 1.00 91.19 196 PHE A O 1
ATOM 1602 N N . TYR A 1 197 ? 19.891 -12.152 -8.955 1.00 92.12 197 TYR A N 1
ATOM 1603 C CA . TYR A 1 197 ? 18.486 -12.534 -9.159 1.00 92.12 197 TYR A CA 1
ATOM 1604 C C . TYR A 1 197 ? 18.308 -13.636 -10.209 1.00 92.12 197 TYR A C 1
ATOM 1606 O O . TYR A 1 197 ? 17.563 -14.594 -9.981 1.00 92.12 197 TYR A O 1
ATOM 1614 N N . ARG A 1 198 ? 19.022 -13.560 -11.343 1.00 92.44 198 ARG A N 1
ATOM 1615 C CA . ARG A 1 198 ? 19.014 -14.622 -12.369 1.00 92.44 198 ARG A CA 1
ATOM 1616 C C . ARG A 1 198 ? 19.462 -15.958 -11.783 1.00 92.44 198 ARG A C 1
ATOM 1618 O O . ARG A 1 198 ? 18.838 -16.984 -12.060 1.00 92.44 198 ARG A O 1
ATOM 1625 N N . THR A 1 199 ? 20.522 -15.949 -10.980 1.00 92.75 199 THR A N 1
ATOM 1626 C CA . THR A 1 199 ? 21.066 -17.149 -10.335 1.00 92.75 199 THR A CA 1
ATOM 1627 C C . THR A 1 199 ? 20.052 -17.767 -9.373 1.00 92.75 199 THR A C 1
ATOM 1629 O O . THR A 1 199 ? 19.757 -18.960 -9.473 1.00 92.75 199 THR A O 1
ATOM 1632 N N . GLU A 1 200 ? 19.448 -16.961 -8.500 1.00 93.31 200 GLU A N 1
ATOM 1633 C CA . GLU A 1 200 ? 18.475 -17.441 -7.515 1.00 93.31 200 GLU A CA 1
ATOM 1634 C C . GLU A 1 200 ? 17.179 -17.966 -8.149 1.00 93.31 200 GLU A C 1
ATOM 1636 O O . GLU A 1 200 ? 16.619 -18.966 -7.687 1.00 93.31 200 GLU A O 1
ATOM 1641 N N . LEU A 1 201 ? 16.712 -17.355 -9.239 1.00 93.38 201 LEU A N 1
ATOM 1642 C CA . LEU A 1 201 ? 15.537 -17.839 -9.964 1.00 93.38 201 LEU A CA 1
ATOM 1643 C C . LEU A 1 201 ? 15.828 -19.118 -10.763 1.00 93.38 201 LEU A C 1
ATOM 1645 O O . LEU A 1 201 ? 15.003 -20.034 -10.759 1.00 93.38 201 LEU A O 1
ATOM 1649 N N . ARG A 1 202 ? 17.010 -19.248 -11.387 1.00 92.56 202 ARG A N 1
ATOM 1650 C CA . ARG A 1 202 ? 17.418 -20.486 -12.084 1.00 92.56 202 ARG A CA 1
ATOM 1651 C C . ARG A 1 202 ? 17.475 -21.686 -11.141 1.00 92.56 202 ARG A C 1
ATOM 1653 O O . ARG A 1 202 ? 16.941 -22.737 -11.486 1.00 92.56 202 ARG A O 1
ATOM 1660 N N . LYS A 1 203 ? 18.025 -21.517 -9.929 1.00 93.12 203 LYS A N 1
ATOM 1661 C CA . LYS A 1 203 ? 18.021 -22.557 -8.874 1.00 93.12 203 LYS A CA 1
ATOM 1662 C C . LYS A 1 203 ? 16.612 -23.067 -8.540 1.00 93.12 203 LYS A C 1
ATOM 1664 O O . LYS A 1 203 ? 16.460 -24.183 -8.064 1.00 93.12 203 LYS A O 1
ATOM 1669 N N . ARG A 1 204 ? 15.581 -22.256 -8.797 1.00 92.31 204 ARG A N 1
ATOM 1670 C CA . ARG A 1 204 ? 14.163 -22.552 -8.531 1.00 92.31 204 ARG A CA 1
ATOM 1671 C C . ARG A 1 204 ? 13.376 -22.914 -9.799 1.00 92.31 204 ARG A C 1
ATOM 1673 O O . ARG A 1 204 ? 12.147 -22.894 -9.785 1.00 92.31 204 ARG A O 1
ATOM 1680 N N . GLY A 1 205 ? 14.073 -23.241 -10.891 1.00 90.44 205 GLY A N 1
ATOM 1681 C CA . GLY A 1 205 ? 13.488 -23.783 -12.121 1.00 90.44 205 GLY A CA 1
ATOM 1682 C C . GLY A 1 205 ? 12.958 -22.747 -13.116 1.00 90.44 205 GLY A C 1
ATOM 1683 O O . GLY A 1 205 ? 12.298 -23.123 -14.085 1.00 90.44 205 GLY A O 1
ATOM 1684 N N . PHE A 1 206 ? 13.230 -21.452 -12.923 1.00 90.81 206 PHE A N 1
ATOM 1685 C CA . PHE A 1 206 ? 12.842 -20.436 -13.904 1.00 90.81 206 PHE A CA 1
ATOM 1686 C C . PHE A 1 206 ? 13.769 -20.473 -15.123 1.00 90.81 206 PHE A C 1
ATOM 1688 O O . PHE A 1 206 ? 14.995 -20.406 -15.002 1.00 90.81 206 PHE A O 1
ATOM 1695 N N . LYS A 1 207 ? 13.174 -20.533 -16.320 1.00 83.31 207 LYS A N 1
ATOM 1696 C CA . LYS A 1 207 ? 13.903 -20.406 -17.587 1.00 83.31 207 LYS A CA 1
ATOM 1697 C C . LYS A 1 207 ? 14.237 -18.936 -17.824 1.00 83.31 207 LYS A C 1
ATOM 1699 O O . LYS A 1 207 ? 13.346 -18.126 -18.057 1.00 83.31 207 LYS A O 1
ATOM 1704 N N . MET A 1 208 ? 15.523 -18.607 -17.791 1.00 78.00 208 MET A N 1
ATOM 1705 C CA . MET A 1 208 ? 16.028 -17.256 -18.035 1.00 78.00 208 MET A CA 1
ATOM 1706 C C . MET A 1 208 ? 16.813 -17.235 -19.340 1.00 78.00 208 MET A C 1
ATOM 1708 O O . MET A 1 208 ? 17.681 -18.089 -19.527 1.00 78.00 208 MET A O 1
ATOM 1712 N N . ARG A 1 209 ? 16.561 -16.249 -20.211 1.00 66.94 209 ARG A N 1
ATOM 1713 C CA . ARG A 1 209 ? 17.456 -15.990 -21.351 1.00 66.94 209 ARG A CA 1
ATOM 1714 C C . ARG A 1 209 ? 18.869 -15.717 -20.815 1.00 66.94 209 ARG A C 1
ATOM 1716 O O . ARG A 1 209 ? 19.018 -15.116 -19.745 1.00 66.94 209 ARG A O 1
ATOM 1723 N N . ALA A 1 210 ? 19.888 -16.226 -21.504 1.00 53.91 210 ALA A N 1
ATOM 1724 C CA . ALA A 1 210 ? 21.262 -15.817 -21.239 1.00 53.91 210 ALA A CA 1
ATOM 1725 C C . ALA A 1 210 ? 21.371 -14.308 -21.505 1.00 53.91 210 ALA A C 1
ATOM 1727 O O . ALA A 1 210 ? 20.725 -13.810 -22.428 1.00 53.91 210 ALA A O 1
ATOM 1728 N N . SER A 1 211 ? 22.108 -13.594 -20.656 1.00 53.34 211 SER A N 1
ATOM 1729 C CA . SER A 1 211 ? 22.470 -12.205 -20.931 1.00 53.34 211 SER A CA 1
ATOM 1730 C C . SER A 1 211 ? 23.246 -12.187 -22.252 1.00 53.34 211 SER A C 1
ATOM 1732 O O . SER A 1 211 ? 24.130 -13.030 -22.422 1.00 53.34 211 SER A O 1
ATOM 1734 N N . VAL A 1 212 ? 22.844 -11.323 -23.187 1.00 38.69 212 VAL A N 1
ATOM 1735 C CA . VAL A 1 212 ? 23.608 -11.045 -24.415 1.00 38.69 212 VAL A CA 1
ATOM 1736 C C . VAL A 1 212 ? 24.793 -10.171 -24.047 1.00 38.69 212 VAL A C 1
ATOM 1738 O O . VAL A 1 212 ? 24.567 -9.253 -23.226 1.00 38.69 212 VAL A O 1
#

Sequence (212 aa):
MRPQVEWMNSAWWQWGLWEEFPYQKDFSAWFPAAREGCNWLKRLKNLREIDQISALNVALANGNVVAQFFEAIGCDAPADAAEIENRSLDISAIKFLLNNRGLRKDIHDSKAALILAKLKVENSEKPWCLSANQVQSIIRHHLQHNKALLEFLDKDQAERMRADPHWWQADSYQTARVHKVGAPDFLHEDDAQSAFYRTELRKRGFKMRASV